Protein AF-0000000076143721 (afdb_homodimer)

Organism: NCBI:txid2745518

Foldseek 3Di:
DWEKEWDFFPCQVPVDPFAFPFHKDQQAWWFFKDQFAQDPLGARTIAREPPWGTFGIIMTTGPDDDPVVNQVSVCVSVVPDPPDPQFKDKDQADDDCDDGRNVGVVVVPHGMYMYTRFYGDDPNDGNDGDDLVVSLVSLVPDDDPSNVVNLVRLVPGDVRPPIPSSVSNCVVVVSD/DWEKEWDFFPCQVPVDPFAFPFHKDQQAWWFFKDQFAQDPLGARTIAREPPWGTFGIIMTTGPDDDPVVNQVSVCVSVVPDPPDDQFKDKDQADDDCDDGRNVGVVVVPHGMYMYTRFYGDDPNDGNDGDDLVVVLVSLVPDDDPSNVVNLVRLVPGDVRPPIPSSVSNCVVVVSD

Structure (mmCIF, N/CA/C/O backbone):
data_AF-0000000076143721-model_v1
#
loop_
_entity.id
_entity.type
_entity.pdbx_description
1 polymer 'Uncharacterized protein'
#
loop_
_atom_site.group_PDB
_atom_site.id
_atom_site.type_symbol
_atom_site.label_atom_id
_atom_site.label_alt_id
_atom_site.label_comp_id
_atom_site.label_asym_id
_atom_site.label_entity_id
_atom_site.label_seq_id
_atom_site.pdbx_PDB_ins_code
_atom_site.Cartn_x
_atom_site.Cartn_y
_atom_site.Cartn_z
_atom_site.occupancy
_atom_site.B_iso_or_equiv
_atom_site.auth_seq_id
_atom_site.auth_comp_id
_atom_site.auth_asym_id
_atom_site.auth_atom_id
_atom_site.pdbx_PDB_model_num
ATOM 1 N N . MET A 1 1 ? 21.875 14.883 -0.008 1 96 1 MET A N 1
ATOM 2 C CA . MET A 1 1 ? 20.969 13.984 0.701 1 96 1 MET A CA 1
ATOM 3 C C . MET A 1 1 ? 21.438 12.539 0.604 1 96 1 MET A C 1
ATOM 5 O O . MET A 1 1 ? 22 12.133 -0.415 1 96 1 MET A O 1
ATOM 9 N N . VAL A 1 2 ? 21.375 11.852 1.681 1 98.75 2 VAL A N 1
ATOM 10 C CA . VAL A 1 2 ? 21.562 10.406 1.645 1 98.75 2 VAL A CA 1
ATOM 11 C C . VAL A 1 2 ? 20.219 9.719 1.379 1 98.75 2 VAL A C 1
ATOM 13 O O . VAL A 1 2 ? 19.312 9.781 2.211 1 98.75 2 VAL A O 1
ATOM 16 N N . ILE A 1 3 ? 20.125 9.094 0.208 1 98.88 3 ILE A N 1
ATOM 17 C CA . ILE A 1 3 ? 18.875 8.508 -0.23 1 98.88 3 ILE A CA 1
ATOM 18 C C . ILE A 1 3 ? 19 6.988 -0.278 1 98.88 3 ILE A C 1
ATOM 20 O O . ILE A 1 3 ? 19.922 6.453 -0.895 1 98.88 3 ILE A O 1
ATOM 24 N N . ALA A 1 4 ? 18.078 6.328 0.389 1 98.94 4 ALA A N 1
ATOM 25 C CA . ALA A 1 4 ? 18.016 4.871 0.328 1 98.94 4 ALA A CA 1
ATOM 26 C C . ALA A 1 4 ? 16.953 4.406 -0.665 1 98.94 4 ALA A C 1
ATOM 28 O O . ALA A 1 4 ? 15.906 5.043 -0.805 1 98.94 4 ALA A O 1
ATOM 29 N N . CYS A 1 5 ? 17.25 3.34 -1.323 1 98.94 5 CYS A N 1
ATOM 30 C CA . CYS A 1 5 ? 16.281 2.613 -2.143 1 98.94 5 CYS A CA 1
ATOM 31 C C . CYS A 1 5 ? 15.93 1.271 -1.512 1 98.94 5 CYS A C 1
ATOM 33 O O . CYS A 1 5 ? 16.828 0.501 -1.146 1 98.94 5 CYS A O 1
ATOM 35 N N . LEU A 1 6 ? 14.656 1.047 -1.37 1 98.94 6 LEU A N 1
ATOM 36 C CA . LEU A 1 6 ? 14.195 -0.251 -0.884 1 98.94 6 LEU A CA 1
ATOM 37 C C . 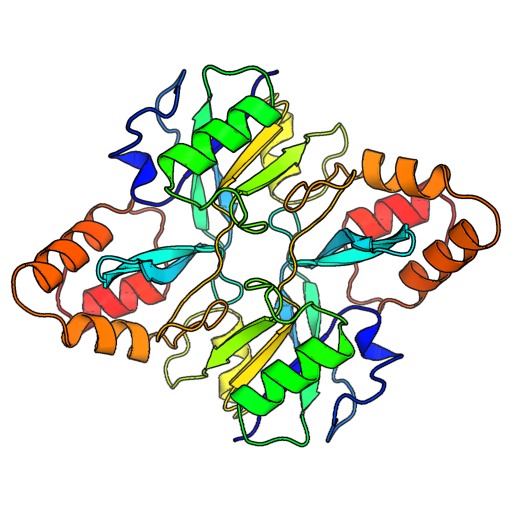LEU A 1 6 ? 14 -1.226 -2.041 1 98.94 6 LEU A C 1
ATOM 39 O O . LEU A 1 6 ? 13.594 -0.827 -3.133 1 98.94 6 LEU A O 1
ATOM 43 N N . GLY A 1 7 ? 14.258 -2.514 -1.799 1 98.75 7 GLY A N 1
ATOM 44 C CA . GLY A 1 7 ? 14.086 -3.564 -2.791 1 98.75 7 GLY A CA 1
ATOM 45 C C . GLY A 1 7 ? 13.672 -4.895 -2.188 1 98.75 7 GLY A C 1
ATOM 46 O O . GLY A 1 7 ? 14 -5.188 -1.036 1 98.75 7 GLY A O 1
ATOM 47 N N . TRP A 1 8 ? 13.031 -5.719 -3.014 1 98.56 8 TRP A N 1
ATOM 48 C CA . TRP A 1 8 ? 12.555 -7.02 -2.545 1 98.56 8 TRP A CA 1
ATOM 49 C C . TRP A 1 8 ? 12.43 -8 -3.705 1 98.56 8 TRP A C 1
ATOM 51 O O . TRP A 1 8 ? 12.008 -9.148 -3.514 1 98.56 8 TRP A O 1
ATOM 61 N N . GLY A 1 9 ? 12.68 -7.637 -4.859 1 97.75 9 GLY A N 1
ATOM 62 C CA . GLY A 1 9 ? 12.57 -8.469 -6.043 1 97.75 9 GLY A CA 1
ATOM 63 C C . GLY A 1 9 ? 13.773 -8.375 -6.961 1 97.75 9 GLY A C 1
ATOM 64 O O . GLY A 1 9 ? 14.914 -8.398 -6.5 1 97.75 9 GLY A O 1
ATOM 65 N N . SER A 1 10 ? 13.5 -8.273 -8.297 1 97.31 10 SER A N 1
ATOM 66 C CA . SER A 1 10 ? 14.555 -8.359 -9.297 1 97.31 10 SER A CA 1
ATOM 67 C C . SER A 1 10 ? 15.555 -7.219 -9.148 1 97.31 10 SER A C 1
ATOM 69 O O . SER A 1 10 ? 16.719 -7.355 -9.516 1 97.31 10 SER A O 1
ATOM 71 N N . LEU A 1 11 ? 15.094 -6.188 -8.609 1 97.62 11 LEU A N 1
ATOM 72 C CA . LEU A 1 11 ? 15.969 -5.043 -8.383 1 97.62 11 LEU A CA 1
ATOM 73 C C . LEU A 1 11 ? 17.234 -5.465 -7.637 1 97.62 11 LEU A C 1
ATOM 75 O O . LEU A 1 11 ? 18.281 -4.859 -7.805 1 97.62 11 LEU A O 1
ATOM 79 N N . ILE A 1 12 ? 17.172 -6.449 -6.859 1 98.38 12 ILE A N 1
ATOM 80 C CA . ILE A 1 12 ? 18.25 -6.887 -5.969 1 98.38 12 ILE A CA 1
ATOM 81 C C . ILE A 1 12 ? 19.359 -7.543 -6.789 1 98.38 12 ILE A C 1
ATOM 83 O O . ILE A 1 12 ? 20.547 -7.305 -6.539 1 98.38 12 ILE A O 1
ATOM 87 N N . TRP A 1 13 ? 19.047 -8.352 -7.797 1 98.19 13 TRP A N 1
ATOM 88 C CA . TRP A 1 13 ? 20.094 -9.055 -8.523 1 98.19 13 TRP A CA 1
ATOM 89 C C . TRP A 1 13 ? 20.234 -8.5 -9.938 1 98.19 13 TRP A C 1
ATOM 91 O O . TRP A 1 13 ? 21.172 -8.867 -10.656 1 98.19 13 TRP A O 1
ATOM 101 N N . LYS A 1 14 ? 19.312 -7.66 -10.32 1 97.56 14 LYS A N 1
ATOM 102 C CA . LYS A 1 14 ? 19.391 -6.969 -11.609 1 97.56 14 LYS A CA 1
ATOM 103 C C . LYS A 1 14 ? 19.125 -5.477 -11.445 1 97.56 14 LYS A C 1
ATOM 105 O O . LYS A 1 14 ? 18.141 -4.953 -11.969 1 97.56 14 LYS A O 1
ATOM 110 N N . PRO A 1 15 ? 19.984 -4.75 -10.789 1 97.5 15 PRO A N 1
ATOM 111 C CA . PRO A 1 15 ? 19.781 -3.312 -10.609 1 97.5 15 PRO A CA 1
ATOM 112 C C . PRO A 1 15 ? 19.906 -2.525 -11.906 1 97.5 15 PRO A C 1
ATOM 114 O O . PRO A 1 15 ? 19.406 -1.398 -12.008 1 97.5 15 PRO A O 1
ATOM 117 N N . ASP A 1 16 ? 20.594 -3.076 -12.883 1 96.62 16 ASP A N 1
ATOM 118 C CA . ASP A 1 16 ? 20.797 -2.439 -14.172 1 96.62 16 ASP A CA 1
ATOM 119 C C . ASP A 1 16 ? 21.375 -1.033 -14.008 1 96.62 16 ASP A C 1
ATOM 121 O O . ASP A 1 16 ? 22.391 -0.847 -13.328 1 96.62 16 ASP A O 1
ATOM 125 N N . ALA A 1 17 ? 20.719 0.076 -14.562 1 95.19 17 ALA A N 1
ATOM 126 C CA . ALA A 1 17 ? 21.297 1.416 -14.609 1 95.19 17 ALA A CA 1
ATOM 127 C C . ALA A 1 17 ? 21.016 2.186 -13.328 1 95.19 17 ALA A C 1
ATOM 129 O O . ALA A 1 17 ? 21.359 3.365 -13.211 1 95.19 17 ALA A O 1
ATOM 130 N N . LEU A 1 18 ? 20.344 1.569 -12.32 1 98.25 18 LEU A N 1
ATOM 131 C CA . LEU A 1 18 ? 20.125 2.26 -11.055 1 98.25 18 LEU A CA 1
ATOM 132 C C . LEU A 1 18 ? 21.469 2.576 -10.375 1 98.25 18 LEU A C 1
ATOM 134 O O . LEU A 1 18 ? 22.281 1.684 -10.164 1 98.25 18 LEU A O 1
ATOM 138 N N . PRO A 1 19 ? 21.719 3.859 -10.055 1 98.44 19 PRO A N 1
ATOM 139 C CA . PRO A 1 19 ? 23.016 4.234 -9.508 1 98.44 19 PRO A CA 1
ATOM 140 C C . PRO A 1 19 ? 23.172 3.885 -8.031 1 98.44 19 PRO A C 1
ATOM 142 O O . PRO A 1 19 ? 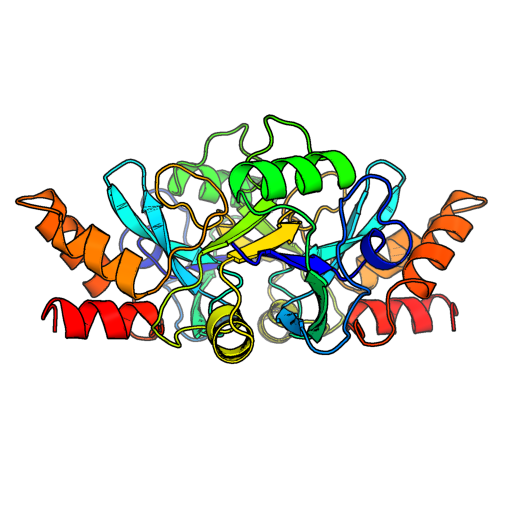22.938 4.738 -7.164 1 98.44 19 PRO A O 1
ATOM 145 N N . LEU A 1 20 ? 23.75 2.779 -7.734 1 98.56 20 LEU A N 1
ATOM 146 C CA . LEU A 1 20 ? 23.969 2.328 -6.359 1 98.56 20 LEU A CA 1
ATOM 147 C C . LEU A 1 20 ? 25.328 2.768 -5.848 1 98.56 20 LEU A C 1
ATOM 149 O O . LEU A 1 20 ? 26.328 2.705 -6.574 1 98.56 20 LEU A O 1
ATOM 153 N N . ALA A 1 21 ? 25.281 3.211 -4.637 1 98.62 21 ALA A N 1
ATOM 154 C CA . ALA A 1 21 ? 26.516 3.582 -3.963 1 98.62 21 ALA A CA 1
ATOM 155 C C . ALA A 1 21 ? 26.938 2.51 -2.961 1 98.62 21 ALA A C 1
ATOM 157 O O . ALA A 1 21 ? 28.047 2.572 -2.4 1 98.62 21 ALA A O 1
ATOM 158 N N . SER A 1 22 ? 26.094 1.589 -2.727 1 98.44 22 SER A N 1
ATOM 159 C CA . SER A 1 22 ? 26.375 0.508 -1.786 1 98.44 22 SER A CA 1
ATOM 160 C C . SER A 1 22 ? 25.828 -0.823 -2.297 1 98.44 22 SER A C 1
ATOM 162 O O . SER A 1 22 ? 25.109 -0.863 -3.291 1 98.44 22 SER A O 1
ATOM 164 N N . GLU A 1 23 ? 26.281 -1.936 -1.583 1 98.12 23 GLU A N 1
ATOM 165 C CA . GLU A 1 23 ? 25.578 -3.207 -1.734 1 98.12 23 GLU A CA 1
ATOM 166 C C . GLU A 1 23 ? 24.188 -3.15 -1.104 1 98.12 23 GLU A C 1
ATOM 168 O O . GLU A 1 23 ? 23.812 -2.139 -0.504 1 98.12 23 GLU A O 1
ATOM 173 N N . TRP A 1 24 ? 23.5 -4.246 -1.309 1 98.69 24 TRP A N 1
ATOM 174 C CA . TRP A 1 24 ? 22.203 -4.383 -0.647 1 98.69 24 TRP A CA 1
ATOM 175 C C . TRP A 1 24 ? 22.375 -4.883 0.783 1 98.69 24 TRP A C 1
ATOM 177 O O . TRP A 1 24 ? 23.094 -5.855 1.026 1 98.69 24 TRP A O 1
ATOM 187 N N . PHE A 1 25 ? 21.734 -4.164 1.681 1 98.81 25 PHE A N 1
ATOM 188 C CA . PHE A 1 25 ? 21.688 -4.582 3.078 1 98.81 25 PHE A CA 1
ATOM 189 C C . PHE A 1 25 ? 20.391 -5.328 3.377 1 98.81 25 PHE A C 1
ATOM 191 O O . PHE A 1 25 ? 19.344 -5.023 2.807 1 98.81 25 PHE A O 1
ATOM 198 N N . MET A 1 26 ? 20.438 -6.207 4.363 1 98.25 26 MET A N 1
ATOM 199 C CA . MET A 1 26 ? 19.328 -7.141 4.578 1 98.25 26 MET A CA 1
ATOM 200 C C . MET A 1 26 ? 18.453 -6.68 5.73 1 98.25 26 MET A C 1
ATOM 202 O O . MET A 1 26 ? 17.453 -7.332 6.055 1 98.25 26 MET A O 1
ATOM 206 N N . ASP A 1 27 ? 18.766 -5.609 6.332 1 98.62 27 ASP A N 1
ATOM 207 C CA . ASP A 1 27 ? 18.078 -5.176 7.539 1 98.62 27 ASP A CA 1
ATOM 208 C C . ASP A 1 27 ? 17.219 -3.938 7.27 1 98.62 27 ASP A C 1
ATOM 210 O O . ASP A 1 27 ? 17.266 -2.971 8.031 1 98.62 27 ASP A O 1
ATOM 214 N N . GLY A 1 28 ? 16.438 -3.934 6.148 1 98.88 28 GLY A N 1
ATOM 215 C CA . GLY A 1 28 ? 15.508 -2.855 5.84 1 98.88 28 GLY A CA 1
ATOM 216 C C . GLY A 1 28 ? 14.266 -2.869 6.707 1 98.88 28 GLY A C 1
ATOM 217 O O . GLY A 1 28 ? 14.164 -3.66 7.648 1 98.88 28 GLY A O 1
ATOM 218 N N . PRO A 1 29 ? 13.352 -1.911 6.469 1 98.88 29 PRO A N 1
ATOM 219 C CA . PRO A 1 29 ? 12.102 -1.873 7.23 1 98.88 29 PRO A CA 1
ATOM 220 C C . PRO A 1 29 ? 11.164 -3.023 6.875 1 98.88 29 PRO A C 1
ATOM 222 O O . PRO A 1 29 ? 11.367 -3.705 5.867 1 98.88 29 PRO A O 1
ATOM 225 N N . VAL A 1 30 ? 10.18 -3.244 7.715 1 98.5 30 VAL A N 1
ATOM 226 C CA . VAL A 1 30 ? 9.164 -4.27 7.504 1 98.5 30 VAL A CA 1
ATOM 227 C C . VAL A 1 30 ? 8.023 -3.705 6.652 1 98.5 30 VAL A C 1
ATOM 229 O O . VAL A 1 30 ? 7.395 -2.713 7.027 1 98.5 30 VAL A O 1
ATOM 232 N N . LEU A 1 31 ? 7.812 -4.277 5.457 1 98.5 31 LEU A N 1
ATOM 233 C CA . LEU A 1 31 ? 6.77 -3.824 4.539 1 98.5 31 LEU A CA 1
ATOM 234 C C . LEU A 1 31 ? 5.922 -4.996 4.059 1 98.5 31 LEU A C 1
ATOM 236 O O . LEU A 1 31 ? 6.395 -6.137 4.023 1 98.5 31 LEU A O 1
ATOM 240 N N . PRO A 1 32 ? 4.711 -4.746 3.699 1 98.5 32 PRO A N 1
ATOM 241 C CA . PRO A 1 32 ? 3.834 -5.82 3.221 1 98.5 32 PRO A CA 1
ATOM 242 C C . PRO A 1 32 ? 4.066 -6.156 1.749 1 98.5 32 PRO A C 1
ATOM 244 O O . PRO A 1 32 ? 3.465 -5.535 0.868 1 98.5 32 PRO A O 1
ATOM 247 N N . ILE A 1 33 ? 4.887 -7.164 1.507 1 98.69 33 ILE A N 1
ATOM 248 C CA . ILE A 1 33 ? 5.242 -7.594 0.159 1 98.69 33 ILE A CA 1
ATOM 249 C C . ILE A 1 33 ? 4.645 -8.969 -0.122 1 98.69 33 ILE A C 1
ATOM 251 O O . ILE A 1 33 ? 4.656 -9.852 0.744 1 98.69 33 ILE A O 1
ATOM 255 N N . GLU A 1 34 ? 4.129 -9.156 -1.274 1 98.81 34 GLU A N 1
ATOM 256 C CA . GLU A 1 34 ? 3.605 -10.469 -1.662 1 98.81 34 GLU A CA 1
ATOM 257 C C . GLU A 1 34 ? 3.812 -10.727 -3.152 1 98.81 34 GLU A C 1
ATOM 259 O O . GLU A 1 34 ? 3.943 -9.781 -3.938 1 98.81 34 GLU A O 1
ATOM 264 N N . PHE A 1 35 ? 3.881 -11.977 -3.545 1 98.75 35 PHE A N 1
ATOM 265 C CA . PHE A 1 35 ? 3.822 -12.383 -4.945 1 98.75 35 PHE A CA 1
ATOM 266 C C . PHE A 1 35 ? 2.414 -12.211 -5.5 1 98.75 35 PHE A C 1
ATOM 268 O O . PHE A 1 35 ? 1.613 -13.148 -5.48 1 98.75 35 PHE A O 1
ATOM 275 N N . ALA A 1 36 ? 2.139 -10.93 -6.043 1 98.56 36 ALA A N 1
ATOM 276 C CA . ALA A 1 36 ? 0.739 -10.641 -6.344 1 98.56 36 ALA A CA 1
ATOM 277 C C . ALA A 1 36 ? 0.614 -9.781 -7.598 1 98.56 36 ALA A C 1
ATOM 279 O O . ALA A 1 36 ? -0.452 -9.227 -7.875 1 98.56 36 ALA A O 1
ATOM 280 N N . ARG A 1 37 ? 1.67 -9.625 -8.359 1 98.19 37 ARG A N 1
ATOM 281 C CA . ARG A 1 37 ? 1.601 -8.789 -9.555 1 98.19 37 ARG A CA 1
ATOM 282 C C . ARG A 1 37 ? 2.094 -9.539 -10.781 1 98.19 37 ARG A C 1
ATOM 284 O O . ARG A 1 37 ? 3.266 -9.922 -10.859 1 98.19 37 ARG A O 1
ATOM 291 N N . ILE A 1 38 ? 1.226 -9.742 -11.742 1 98 38 ILE A N 1
ATOM 292 C CA . ILE A 1 38 ? 1.635 -10.328 -13.016 1 98 38 ILE A CA 1
ATOM 293 C C . ILE A 1 38 ? 2.236 -9.242 -13.906 1 98 38 ILE A C 1
ATOM 295 O O . ILE A 1 38 ? 1.574 -8.258 -14.234 1 98 38 ILE A O 1
ATOM 299 N N . SER A 1 39 ? 3.479 -9.43 -14.188 1 94.31 39 SER A N 1
ATOM 300 C CA . SER A 1 39 ? 4.203 -8.484 -15.023 1 94.31 39 SER A CA 1
ATOM 301 C C . SER A 1 39 ? 3.748 -8.57 -16.484 1 94.31 39 SER A C 1
ATOM 303 O O . SER A 1 39 ? 2.969 -9.453 -16.844 1 94.31 39 SER A O 1
ATOM 305 N N . ASP A 1 40 ? 4.273 -7.684 -17.328 1 89.12 40 ASP A N 1
ATOM 306 C CA . ASP A 1 40 ? 3.939 -7.672 -18.75 1 89.12 40 ASP A CA 1
ATOM 307 C C . ASP A 1 40 ? 4.453 -8.938 -19.438 1 89.12 40 ASP A C 1
ATOM 309 O O . ASP A 1 40 ? 3.879 -9.375 -20.438 1 89.12 40 ASP A O 1
ATOM 313 N N . ASN A 1 41 ? 5.469 -9.562 -18.875 1 88.56 41 ASN A N 1
ATOM 314 C CA . ASN A 1 41 ? 6.043 -10.766 -19.469 1 88.56 41 ASN A CA 1
ATOM 315 C C . ASN A 1 41 ? 5.41 -12.031 -18.906 1 88.56 41 ASN A C 1
ATOM 317 O O . ASN A 1 41 ? 5.844 -13.141 -19.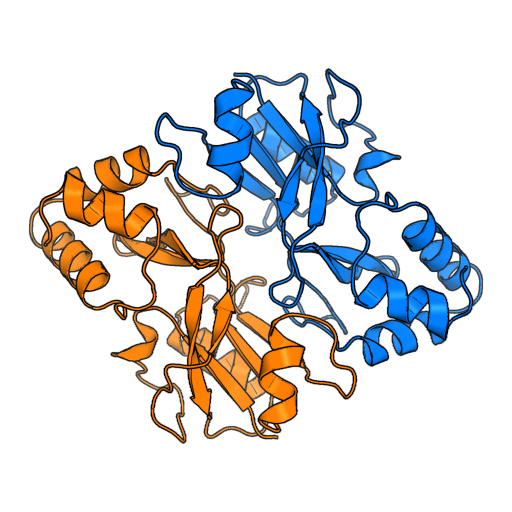219 1 88.56 41 ASN A O 1
ATOM 321 N N . GLY A 1 42 ? 4.535 -11.852 -18.016 1 92.19 42 GLY A N 1
ATOM 322 C CA . GLY A 1 42 ? 3.781 -13 -17.531 1 92.19 42 GLY A CA 1
ATOM 323 C C . GLY A 1 42 ? 4.285 -13.531 -16.203 1 92.19 42 GLY A C 1
ATOM 324 O O . GLY A 1 42 ? 3.67 -14.422 -15.617 1 92.19 42 GLY A O 1
ATOM 325 N N . ASP A 1 43 ? 5.379 -12.977 -15.672 1 95.56 43 ASP A N 1
ATOM 326 C CA . ASP A 1 43 ? 5.887 -13.43 -14.383 1 95.56 43 ASP A CA 1
ATOM 327 C C . ASP A 1 43 ? 4.98 -12.961 -13.242 1 95.56 43 ASP A C 1
ATOM 329 O O . ASP A 1 43 ? 4.438 -11.859 -13.289 1 95.56 43 ASP A O 1
ATOM 333 N N . LEU A 1 44 ? 4.793 -13.844 -12.289 1 98.25 44 LEU A N 1
ATOM 334 C CA . LEU A 1 44 ? 4.219 -13.398 -11.023 1 98.25 44 LEU A CA 1
ATOM 335 C C . LEU A 1 44 ? 5.293 -12.789 -10.125 1 98.25 44 LEU A C 1
ATOM 337 O O . LEU A 1 44 ? 6.105 -13.516 -9.547 1 98.25 44 LEU A O 1
ATOM 341 N N . THR A 1 45 ? 5.262 -11.461 -10.016 1 98.31 45 THR A N 1
ATOM 342 C CA . THR A 1 45 ? 6.305 -10.742 -9.289 1 98.31 45 THR A CA 1
ATOM 343 C C . THR A 1 45 ? 5.777 -10.227 -7.957 1 98.31 45 THR A C 1
ATOM 345 O O . THR A 1 45 ? 4.598 -10.398 -7.637 1 98.31 45 THR A O 1
ATOM 348 N N . THR A 1 46 ? 6.668 -9.648 -7.215 1 98.44 46 THR A N 1
ATOM 349 C CA . THR A 1 46 ? 6.348 -9.094 -5.902 1 98.44 46 THR A CA 1
ATOM 350 C C . THR A 1 46 ? 5.816 -7.672 -6.027 1 98.44 46 THR A C 1
ATOM 352 O O . THR A 1 46 ? 6.156 -6.957 -6.973 1 98.44 46 THR A O 1
ATOM 355 N N . ALA A 1 47 ? 4.965 -7.281 -5.113 1 97.94 47 ALA A N 1
ATOM 356 C CA . ALA A 1 47 ? 4.434 -5.93 -4.98 1 97.94 47 ALA A CA 1
ATOM 357 C C . ALA A 1 47 ? 4.039 -5.633 -3.535 1 97.94 47 ALA A C 1
ATOM 359 O O . ALA A 1 47 ? 3.809 -6.555 -2.748 1 97.94 47 ALA A O 1
ATOM 360 N N . ILE A 1 48 ? 4.008 -4.391 -3.156 1 97.56 48 ILE A N 1
ATOM 361 C CA . ILE A 1 48 ? 3.338 -3.998 -1.922 1 97.56 48 ILE A CA 1
ATOM 362 C C . ILE A 1 48 ? 1.87 -4.418 -1.975 1 97.56 48 ILE A C 1
ATOM 364 O O . ILE A 1 48 ? 1.2 -4.23 -2.992 1 97.56 48 ILE A O 1
ATOM 368 N N . CYS A 1 49 ? 1.386 -5.047 -1 1 98.06 49 CYS A N 1
ATOM 369 C CA . CYS A 1 49 ? 0.09 -5.715 -1.044 1 98.06 49 CYS A CA 1
ATOM 370 C C . CYS A 1 49 ? -0.619 -5.617 0.302 1 98.06 49 CYS A C 1
ATOM 372 O O . CYS A 1 49 ? -0.101 -6.09 1.315 1 98.06 49 CYS A O 1
ATOM 374 N N . ALA A 1 50 ? -1.83 -5.109 0.255 1 97.5 50 ALA A N 1
ATOM 375 C CA . ALA A 1 50 ? -2.596 -4.91 1.483 1 97.5 50 ALA A CA 1
ATOM 376 C C . ALA A 1 50 ? -2.879 -6.242 2.172 1 97.5 50 ALA A C 1
ATOM 378 O O . ALA A 1 50 ? -3.018 -6.301 3.396 1 97.5 50 ALA A O 1
ATOM 379 N N . ASN A 1 51 ? -2.895 -7.324 1.457 1 98.62 51 ASN A N 1
ATOM 380 C CA . ASN A 1 51 ? -3.203 -8.641 2.01 1 98.62 51 ASN A CA 1
ATOM 381 C C . ASN A 1 51 ? -1.96 -9.312 2.59 1 98.62 51 ASN A C 1
ATOM 383 O O . ASN A 1 51 ? -2.035 -10.43 3.102 1 98.62 51 ASN A O 1
ATOM 387 N N . ALA A 1 52 ? -0.844 -8.672 2.49 1 98.44 52 ALA A N 1
ATOM 388 C CA . ALA A 1 52 ? 0.402 -9.32 2.893 1 98.44 52 ALA A CA 1
ATOM 389 C C . ALA A 1 52 ? 0.787 -8.938 4.316 1 98.44 52 ALA A C 1
ATOM 391 O O . ALA A 1 52 ? 0.649 -7.777 4.711 1 98.44 52 ALA A O 1
ATOM 392 N N . PRO A 1 53 ? 1.261 -9.961 5.094 1 96.81 53 PRO A N 1
ATOM 393 C CA . PRO A 1 53 ? 1.949 -9.578 6.328 1 96.81 53 PRO A CA 1
ATOM 394 C C . PRO A 1 53 ? 3.275 -8.867 6.07 1 96.81 53 PRO A C 1
ATOM 396 O O . PRO A 1 53 ? 3.752 -8.836 4.934 1 96.81 53 PRO A O 1
ATOM 399 N N . GLY A 1 54 ? 3.836 -8.328 7.137 1 96.81 54 GLY A N 1
ATOM 400 C CA . GLY A 1 54 ? 5.109 -7.633 7.012 1 96.81 54 GLY A CA 1
ATOM 401 C C . GLY A 1 54 ? 6.285 -8.57 6.836 1 96.81 54 GLY A C 1
ATOM 402 O O . GLY A 1 54 ? 6.32 -9.648 7.43 1 96.81 54 GLY A O 1
ATOM 403 N N . CYS A 1 55 ? 7.258 -8.156 6.047 1 97.44 55 CYS A N 1
ATOM 404 C CA . CYS A 1 55 ? 8.555 -8.812 5.965 1 97.44 55 CYS A CA 1
ATOM 405 C C . CYS A 1 55 ? 9.68 -7.789 5.844 1 97.44 55 CYS A C 1
ATOM 407 O O . CYS A 1 55 ? 9.461 -6.68 5.348 1 97.44 55 CYS A O 1
ATOM 409 N N . THR A 1 56 ? 10.836 -8.18 6.277 1 98.62 56 THR A N 1
ATOM 410 C CA . THR A 1 56 ? 11.984 -7.289 6.199 1 98.62 56 THR A CA 1
ATOM 411 C C . THR A 1 56 ? 12.5 -7.199 4.766 1 98.62 56 THR A C 1
ATOM 413 O O . THR A 1 56 ? 12.844 -8.219 4.16 1 98.62 56 THR A O 1
ATOM 416 N N . VAL A 1 57 ? 12.547 -5.965 4.242 1 98.88 57 VAL A N 1
ATOM 417 C CA . VAL A 1 57 ? 13 -5.801 2.865 1 98.88 57 VAL A CA 1
ATOM 418 C C . VAL A 1 57 ? 14.477 -5.402 2.854 1 98.88 57 VAL A C 1
ATOM 420 O O . VAL A 1 57 ? 15.086 -5.242 3.912 1 98.88 57 VAL A O 1
ATOM 423 N N . LEU A 1 58 ? 15.047 -5.363 1.703 1 98.94 58 LEU A N 1
ATOM 424 C CA . LEU A 1 58 ? 16.438 -4.949 1.561 1 98.94 58 LEU A CA 1
ATOM 425 C C . LEU A 1 58 ? 16.531 -3.465 1.22 1 98.94 58 LEU A C 1
ATOM 427 O O . LEU A 1 58 ? 15.516 -2.828 0.92 1 98.94 58 LEU A O 1
ATOM 431 N N . TRP A 1 59 ? 17.766 -2.961 1.364 1 98.94 59 TRP A N 1
ATOM 432 C CA . TRP A 1 59 ? 17.953 -1.557 1.015 1 98.94 59 TRP A CA 1
ATOM 433 C C . TRP A 1 59 ? 19.391 -1.294 0.583 1 98.94 59 TRP A C 1
ATOM 435 O O . TRP A 1 59 ? 20.297 -2.092 0.869 1 98.94 59 TRP A O 1
ATOM 445 N N . ALA A 1 60 ? 19.547 -0.261 -0.166 1 98.88 60 ALA A N 1
ATOM 446 C CA . ALA A 1 60 ? 20.844 0.214 -0.613 1 98.88 60 ALA A CA 1
ATOM 447 C C . ALA A 1 60 ? 20.891 1.738 -0.664 1 98.88 60 ALA A C 1
ATOM 449 O O . ALA A 1 60 ? 19.844 2.393 -0.734 1 98.88 60 ALA A O 1
ATOM 450 N N . ILE A 1 61 ? 22.078 2.287 -0.613 1 98.94 61 ILE A N 1
ATOM 451 C CA . ILE A 1 61 ? 22.281 3.725 -0.766 1 98.94 61 ILE A CA 1
ATOM 452 C C . ILE A 1 61 ? 22.438 4.066 -2.244 1 98.94 61 ILE A C 1
ATOM 454 O O . ILE A 1 61 ? 23.141 3.363 -2.977 1 98.94 61 ILE A O 1
ATOM 458 N N . LEU A 1 62 ? 21.781 5.117 -2.656 1 98.88 62 LEU A N 1
ATOM 459 C CA . LEU A 1 62 ? 21.906 5.57 -4.035 1 98.88 62 LEU A CA 1
ATOM 460 C C . LEU A 1 62 ? 23.062 6.559 -4.176 1 98.88 62 LEU A C 1
ATOM 462 O O . LEU A 1 62 ? 23.344 7.324 -3.25 1 98.88 62 LEU A O 1
ATOM 466 N N . ASP A 1 63 ? 23.641 6.543 -5.363 1 98.69 63 ASP A N 1
ATOM 467 C CA . ASP A 1 63 ? 24.641 7.551 -5.711 1 98.69 63 ASP A CA 1
ATOM 468 C C . ASP A 1 63 ? 23.984 8.781 -6.324 1 98.69 63 ASP A C 1
ATOM 470 O O . ASP A 1 63 ? 24.344 9.219 -7.418 1 98.69 63 ASP A O 1
ATOM 474 N N . LEU A 1 64 ? 22.938 9.234 -5.789 1 98.44 64 LEU A N 1
ATOM 475 C CA . LEU A 1 64 ? 22.172 10.445 -6.09 1 98.44 64 LEU A CA 1
ATOM 476 C C . LEU A 1 64 ? 21.844 11.203 -4.812 1 98.44 64 LEU A C 1
ATOM 478 O O . LEU A 1 64 ? 21.594 10.602 -3.771 1 98.44 64 LEU A O 1
ATOM 482 N N . ASP A 1 65 ? 21.828 12.5 -4.945 1 98 65 ASP A N 1
ATOM 483 C CA . ASP A 1 65 ? 21.531 13.273 -3.742 1 98 65 ASP A CA 1
ATOM 484 C C . ASP A 1 65 ? 20.312 14.172 -3.951 1 98 65 ASP A C 1
ATOM 486 O O . ASP A 1 65 ? 20.078 15.086 -3.158 1 98 65 ASP A O 1
ATOM 490 N N . ASN A 1 66 ? 19.625 13.953 -5.039 1 98.31 66 ASN A N 1
ATOM 491 C CA . ASN A 1 66 ? 18.391 14.648 -5.371 1 98.31 66 ASN A CA 1
ATOM 492 C C . ASN A 1 66 ? 17.203 13.688 -5.457 1 98.31 66 ASN A C 1
ATOM 494 O O . ASN A 1 66 ? 17.219 12.734 -6.234 1 98.31 66 ASN A O 1
ATOM 498 N N . LEU A 1 67 ? 16.172 13.977 -4.695 1 97.94 67 LEU A N 1
ATOM 499 C CA . LEU A 1 67 ? 15.047 13.047 -4.562 1 97.94 67 LEU A CA 1
ATOM 500 C C . LEU A 1 67 ? 14.344 12.852 -5.898 1 97.94 67 LEU A C 1
ATOM 502 O O . LEU A 1 67 ? 14.016 11.719 -6.27 1 97.94 67 LEU A O 1
ATOM 506 N N . ASP A 1 68 ? 14.133 13.938 -6.602 1 97.31 68 ASP A N 1
ATOM 507 C CA . ASP A 1 68 ? 13.445 13.836 -7.887 1 97.31 68 ASP A CA 1
ATOM 508 C C . ASP A 1 68 ? 14.234 12.969 -8.867 1 97.31 68 ASP A C 1
ATOM 510 O O . ASP A 1 68 ? 13.656 12.164 -9.594 1 97.31 68 ASP A O 1
ATOM 514 N N . GLU A 1 69 ? 15.5 13.172 -8.852 1 98.25 69 GLU A N 1
ATOM 515 C CA . GLU A 1 69 ? 16.375 12.367 -9.711 1 98.25 69 GLU A CA 1
ATOM 516 C C . GLU A 1 69 ? 16.359 10.898 -9.289 1 98.25 69 GLU A C 1
ATOM 518 O O . GLU A 1 69 ? 16.375 10.008 -10.133 1 98.25 69 GLU A O 1
ATOM 523 N N . ALA A 1 70 ? 16.359 10.68 -7.992 1 98.56 70 ALA A N 1
ATOM 524 C CA . ALA A 1 70 ? 16.312 9.32 -7.469 1 98.56 70 ALA A CA 1
ATOM 525 C C . ALA A 1 70 ? 15.031 8.609 -7.875 1 98.56 70 ALA A C 1
ATOM 527 O O . ALA A 1 70 ? 15.062 7.469 -8.344 1 98.56 70 ALA A O 1
ATOM 528 N N . ARG A 1 71 ? 13.914 9.25 -7.727 1 98.25 71 ARG A N 1
ATOM 529 C CA . ARG A 1 71 ? 12.625 8.695 -8.117 1 98.25 71 ARG A CA 1
ATOM 530 C C . ARG A 1 71 ? 12.602 8.367 -9.609 1 98.25 71 ARG A C 1
ATOM 532 O O . ARG A 1 71 ? 12.117 7.305 -10.008 1 98.25 71 ARG A O 1
ATOM 539 N N . GLU A 1 72 ? 13.117 9.305 -10.414 1 98 72 GLU A N 1
ATOM 540 C CA . GLU A 1 72 ? 13.156 9.117 -11.859 1 98 72 GLU A CA 1
ATOM 541 C C . GLU A 1 72 ? 14.039 7.934 -12.242 1 98 72 GLU A C 1
ATOM 543 O O . GLU A 1 72 ? 13.695 7.145 -13.125 1 98 72 GLU A O 1
ATOM 548 N N . ALA A 1 73 ? 15.156 7.824 -11.586 1 98.5 73 ALA A N 1
ATOM 549 C CA . ALA A 1 73 ? 16.062 6.711 -11.852 1 98.5 73 ALA A CA 1
ATOM 550 C C . ALA A 1 73 ? 15.391 5.371 -11.562 1 98.5 73 ALA A C 1
ATOM 552 O O . ALA A 1 73 ? 15.5 4.43 -12.352 1 98.5 73 ALA A O 1
ATOM 553 N N . LEU A 1 74 ? 14.695 5.309 -10.461 1 98.62 74 LEU A N 1
ATOM 554 C CA . LEU A 1 74 ? 14 4.078 -10.117 1 98.62 74 LEU A CA 1
ATOM 555 C C . LEU A 1 74 ? 12.859 3.807 -11.094 1 98.62 74 LEU A C 1
ATOM 557 O O . LEU A 1 74 ? 12.641 2.662 -11.5 1 98.62 74 LEU A O 1
ATOM 561 N N . ARG A 1 75 ? 12.125 4.828 -11.469 1 98.06 75 ARG A N 1
ATOM 562 C CA . ARG A 1 75 ? 11.039 4.68 -12.438 1 98.06 75 ARG A CA 1
ATOM 563 C C . ARG A 1 75 ? 11.547 4.043 -13.727 1 98.06 75 ARG A C 1
ATOM 565 O O . ARG A 1 75 ? 10.922 3.117 -14.25 1 98.06 75 ARG A O 1
ATOM 572 N N . ILE A 1 76 ? 12.656 4.562 -14.211 1 97.69 76 ILE A N 1
ATOM 573 C CA . ILE A 1 76 ? 13.25 4.086 -15.461 1 97.69 76 ILE A CA 1
ATOM 574 C C . ILE A 1 76 ? 13.672 2.627 -15.297 1 97.69 76 ILE A C 1
ATOM 576 O O . ILE A 1 76 ? 13.352 1.782 -16.141 1 97.69 76 ILE A O 1
ATOM 580 N N . ARG A 1 77 ? 14.367 2.301 -14.242 1 97.94 77 ARG A N 1
ATOM 581 C CA . ARG A 1 77 ? 14.844 0.945 -13.992 1 97.94 77 ARG A CA 1
ATOM 582 C C . ARG A 1 77 ? 13.688 -0.046 -13.938 1 97.94 77 ARG A C 1
ATOM 584 O O . ARG A 1 77 ? 13.82 -1.189 -14.375 1 97.94 77 ARG A O 1
ATOM 591 N N . GLU A 1 78 ? 12.586 0.389 -13.234 1 96.75 78 GLU A N 1
ATOM 592 C CA . GLU A 1 78 ? 11.461 -0.514 -13.023 1 96.75 78 GLU A CA 1
ATOM 593 C C . GLU A 1 78 ? 10.547 -0.562 -14.242 1 96.75 78 GLU A C 1
ATOM 595 O O . GLU A 1 78 ? 9.586 -1.326 -14.273 1 96.75 78 GLU A O 1
ATOM 600 N N . GLY A 1 79 ? 10.82 0.263 -15.273 1 95.19 79 GLY A N 1
ATOM 601 C CA . GLY A 1 79 ? 10.023 0.276 -16.484 1 95.19 79 GLY A CA 1
ATOM 602 C C . GLY A 1 79 ? 8.625 0.833 -16.281 1 95.19 79 GLY A C 1
ATOM 603 O O . GLY A 1 79 ? 7.676 0.418 -16.953 1 95.19 79 GLY A O 1
ATOM 604 N N . VAL A 1 80 ? 8.461 1.714 -15.305 1 95.5 80 VAL A N 1
ATOM 605 C CA . VAL A 1 80 ? 7.18 2.354 -15.039 1 95.5 80 VAL A CA 1
ATOM 606 C C . VAL A 1 80 ? 6.949 3.484 -16.031 1 95.5 80 VAL A C 1
ATOM 608 O O . VAL A 1 80 ? 7.793 4.375 -16.188 1 95.5 80 VAL A O 1
ATOM 611 N N . PRO A 1 81 ? 5.824 3.488 -16.688 1 94.31 81 PRO A N 1
ATOM 612 C CA . PRO A 1 81 ? 5.539 4.586 -17.625 1 94.31 81 PRO A CA 1
ATOM 613 C C . PRO A 1 81 ? 5.543 5.949 -16.938 1 94.31 81 PRO A C 1
ATOM 615 O O . PRO A 1 81 ? 5.125 6.066 -15.781 1 94.31 81 PRO A O 1
ATOM 618 N N . GLN A 1 82 ? 5.906 6.961 -17.656 1 92.5 82 GLN A N 1
ATOM 619 C CA . GLN A 1 82 ? 6.078 8.305 -17.125 1 92.5 82 GLN A CA 1
ATOM 620 C C . GLN A 1 82 ? 4.758 8.859 -16.594 1 92.5 82 GLN A C 1
ATOM 622 O O . GLN A 1 82 ? 4.742 9.609 -15.617 1 92.5 82 GLN A O 1
ATOM 627 N N . ASP A 1 83 ? 3.676 8.469 -17.188 1 90.5 83 ASP A N 1
ATOM 628 C CA . ASP A 1 83 ? 2.379 9.031 -16.828 1 90.5 83 ASP A CA 1
ATOM 629 C C . ASP A 1 83 ? 1.715 8.219 -15.711 1 90.5 83 ASP A C 1
ATOM 631 O O . ASP A 1 83 ? 0.614 8.555 -15.266 1 90.5 83 ASP A O 1
ATOM 635 N N . ARG A 1 84 ? 2.445 7.238 -15.344 1 92.38 84 ARG A N 1
ATOM 636 C CA . ARG A 1 84 ? 1.896 6.41 -14.273 1 92.38 84 ARG A CA 1
ATOM 637 C C . ARG A 1 84 ? 2.189 7.016 -12.906 1 92.38 84 ARG A C 1
ATOM 639 O O . ARG A 1 84 ? 3.35 7.137 -12.508 1 92.38 84 ARG A O 1
ATOM 646 N N . GLU A 1 85 ? 1.172 7.301 -12.039 1 87 85 GLU A N 1
ATOM 647 C CA . GLU A 1 85 ? 1.278 8.102 -10.82 1 87 85 GLU A CA 1
ATOM 648 C C . GLU A 1 85 ? 1.583 7.223 -9.609 1 87 85 GLU A C 1
ATOM 650 O O . GLU A 1 85 ? 1.999 7.727 -8.562 1 87 85 GLU A O 1
ATOM 655 N N . ASP A 1 86 ? 1.407 5.953 -9.727 1 88.19 86 ASP A N 1
ATOM 656 C CA . ASP A 1 86 ? 1.516 5.066 -8.57 1 88.19 86 ASP A CA 1
ATOM 657 C C . ASP A 1 86 ? 2.814 4.262 -8.617 1 88.19 86 ASP A C 1
ATOM 659 O O . ASP A 1 86 ? 2.957 3.264 -7.906 1 88.19 86 ASP A O 1
ATOM 663 N N . GLY A 1 87 ? 3.744 4.707 -9.43 1 95.12 87 GLY A N 1
ATOM 664 C CA . GLY A 1 87 ? 4.855 3.824 -9.734 1 95.12 87 GLY A CA 1
ATOM 665 C C . GLY A 1 87 ? 5.957 3.865 -8.688 1 95.12 87 GLY A C 1
ATOM 666 O O . GLY A 1 87 ? 6.656 2.873 -8.477 1 95.12 87 GLY A O 1
ATOM 667 N N . ILE A 1 88 ? 6.082 5.078 -8.109 1 98 88 ILE A N 1
ATOM 668 C CA . ILE A 1 88 ? 7.203 5.246 -7.191 1 98 88 ILE A CA 1
ATOM 669 C C . ILE A 1 88 ? 6.719 5.879 -5.891 1 98 88 ILE A C 1
ATOM 671 O O . ILE A 1 88 ? 6.066 6.93 -5.906 1 98 88 ILE A O 1
ATOM 675 N N . GLY A 1 89 ? 6.965 5.188 -4.746 1 98.44 89 GLY A N 1
ATOM 676 C CA . GLY A 1 89 ? 6.789 5.754 -3.42 1 98.44 89 GLY A CA 1
ATOM 677 C C . GLY A 1 89 ? 8.047 6.414 -2.883 1 98.44 89 GLY A C 1
ATOM 678 O O . GLY A 1 89 ? 9.156 6.078 -3.299 1 98.44 89 GLY A O 1
ATOM 679 N N . SER A 1 90 ? 7.848 7.383 -2.072 1 98.75 90 SER A N 1
ATOM 680 C CA . SER A 1 90 ? 8.977 8.047 -1.425 1 98.75 90 SER A CA 1
ATOM 681 C C . SER A 1 90 ? 8.578 8.609 -0.061 1 98.75 90 SER A C 1
ATOM 683 O O . SER A 1 90 ? 7.398 8.844 0.199 1 98.75 90 SER A O 1
ATOM 685 N N . PHE A 1 91 ? 9.562 8.664 0.761 1 98.81 91 PHE A N 1
ATOM 686 C CA . PHE A 1 91 ? 9.414 9.188 2.111 1 98.81 91 PHE A CA 1
ATOM 687 C C . PHE A 1 91 ? 10.531 10.188 2.428 1 98.81 91 PHE A C 1
ATOM 689 O O . PHE A 1 91 ? 11.711 9.836 2.371 1 98.81 91 PHE A O 1
ATOM 696 N N . MET A 1 92 ? 10.086 11.391 2.619 1 96.69 92 MET A N 1
ATOM 697 C CA . MET A 1 92 ? 11.023 12.375 3.145 1 96.69 92 MET A CA 1
ATOM 698 C C . MET A 1 92 ? 11.18 12.227 4.656 1 96.69 92 MET A C 1
ATOM 700 O O . MET A 1 92 ? 10.25 12.516 5.41 1 96.69 92 MET A O 1
ATOM 704 N N . VAL A 1 93 ? 12.406 11.938 5.086 1 98.25 93 VAL A N 1
ATOM 705 C CA . VAL A 1 93 ? 12.625 11.594 6.488 1 98.25 93 VAL A CA 1
ATOM 706 C C . VAL A 1 93 ? 12.695 12.859 7.332 1 98.25 93 VAL A C 1
ATOM 708 O O . VAL A 1 93 ? 13.422 13.797 6.996 1 98.25 93 VAL A O 1
ATOM 711 N N . GLY A 1 94 ? 11.906 12.914 8.344 1 98 94 GLY A N 1
ATOM 712 C CA . GLY A 1 94 ? 11.93 14.023 9.281 1 98 94 GLY A CA 1
ATOM 713 C C . GLY A 1 94 ? 12.688 13.703 10.562 1 98 94 GLY A C 1
ATOM 714 O O . GLY A 1 94 ? 13.602 12.883 10.562 1 98 94 GLY A O 1
ATOM 715 N N . LYS A 1 95 ? 12.32 14.5 11.609 1 97.94 95 LYS A N 1
ATOM 716 C CA . LYS A 1 95 ? 12.992 14.328 12.898 1 97.94 95 LYS A CA 1
ATOM 717 C C . LYS A 1 95 ? 12.141 13.5 13.852 1 97.94 95 LYS A C 1
ATOM 719 O O . LYS A 1 95 ? 12.656 12.914 14.812 1 97.94 95 LYS A O 1
ATOM 724 N N . THR A 1 96 ? 10.898 13.438 13.555 1 98.06 96 THR A N 1
ATOM 725 C CA . THR A 1 96 ? 9.961 12.75 14.438 1 98.06 96 THR A CA 1
ATOM 726 C C . THR A 1 96 ? 9.867 11.273 14.086 1 98.06 96 THR A C 1
ATOM 728 O O . THR A 1 96 ? 9.609 10.922 12.93 1 98.06 96 THR A O 1
ATOM 731 N N . VAL A 1 97 ? 10.102 10.414 15.133 1 98.06 97 VAL A N 1
ATOM 732 C CA . VAL A 1 97 ? 9.984 8.977 14.922 1 98.06 97 VAL A CA 1
ATOM 733 C C . VAL A 1 97 ? 8.516 8.57 14.914 1 98.06 97 VAL A C 1
ATOM 735 O O . VAL A 1 97 ? 7.941 8.242 15.953 1 98.06 97 VAL A O 1
ATOM 738 N N . ALA A 1 98 ? 7.922 8.641 13.734 1 98 98 ALA A N 1
ATOM 739 C CA . ALA A 1 98 ? 6.512 8.297 13.562 1 98 98 ALA A CA 1
ATOM 740 C C . ALA A 1 98 ? 6.301 7.426 12.328 1 98 98 ALA A C 1
ATOM 742 O O . ALA A 1 98 ? 6.254 7.93 11.203 1 98 98 ALA A O 1
ATOM 743 N N . GLY A 1 99 ? 6.066 6.125 12.57 1 98.25 99 GLY A N 1
ATOM 744 C CA . GLY A 1 99 ? 5.812 5.203 11.477 1 98.25 99 GLY A CA 1
ATOM 745 C C . GLY A 1 99 ? 6.934 4.203 11.266 1 98.25 99 GLY A C 1
ATOM 746 O O . GLY A 1 99 ? 8.016 4.348 11.836 1 98.25 99 GLY A O 1
ATOM 747 N N . VAL A 1 100 ? 6.699 3.26 10.383 1 98.38 100 VAL A N 1
ATOM 748 C CA . VAL A 1 100 ? 7.523 2.076 10.164 1 98.38 100 VAL A CA 1
ATOM 749 C C . VAL A 1 100 ? 8.844 2.479 9.5 1 98.38 100 VAL A C 1
ATOM 751 O O . VAL A 1 100 ? 9.914 2.072 9.945 1 98.38 100 VAL A O 1
ATOM 754 N N . ILE A 1 101 ? 8.766 3.295 8.484 1 98.88 101 ILE A N 1
ATOM 755 C CA . ILE A 1 101 ? 9.969 3.67 7.746 1 98.88 101 ILE A CA 1
ATOM 756 C C . ILE A 1 101 ? 10.758 4.711 8.539 1 98.88 101 ILE A C 1
ATOM 758 O O . ILE A 1 101 ? 11.992 4.668 8.57 1 98.88 101 ILE A O 1
ATOM 762 N N . ALA A 1 102 ? 10.086 5.598 9.211 1 98.88 102 ALA A N 1
ATOM 763 C CA . ALA A 1 102 ? 10.75 6.609 10.023 1 98.88 102 ALA A CA 1
ATOM 764 C C . ALA A 1 102 ? 11.586 5.961 11.125 1 98.88 102 ALA A C 1
ATOM 766 O O . ALA A 1 102 ? 12.742 6.328 11.336 1 98.88 102 ALA A O 1
ATOM 767 N N . GLU A 1 103 ? 10.992 4.992 11.812 1 98.69 103 GLU A N 1
ATOM 768 C CA . GLU A 1 103 ? 11.672 4.305 12.906 1 98.69 103 GLU A CA 1
ATOM 769 C C . GLU A 1 103 ? 12.953 3.635 12.422 1 98.69 103 GLU A C 1
ATOM 771 O O . GLU A 1 103 ? 13.93 3.549 13.164 1 98.69 103 GLU A O 1
ATOM 776 N N . TRP A 1 104 ? 12.93 3.18 11.273 1 98.81 104 TRP A N 1
ATOM 777 C CA . TRP A 1 104 ? 14.062 2.482 10.672 1 98.81 104 TRP A CA 1
ATOM 778 C C . TRP A 1 104 ? 15.078 3.473 10.117 1 98.81 104 TRP A C 1
ATOM 780 O O . TRP A 1 104 ? 16.281 3.293 10.289 1 98.81 104 TRP A O 1
ATOM 790 N N . ALA A 1 105 ? 14.68 4.535 9.5 1 98.88 105 ALA A N 1
ATOM 791 C CA . ALA A 1 105 ? 15.523 5.406 8.688 1 98.88 105 ALA A CA 1
ATOM 792 C C . ALA A 1 105 ? 16.266 6.422 9.555 1 98.88 105 ALA A C 1
ATOM 794 O O . ALA A 1 105 ? 17.406 6.777 9.266 1 98.88 105 ALA A O 1
ATOM 795 N N . ILE A 1 106 ? 15.625 6.887 10.625 1 98.81 106 ILE A N 1
ATOM 796 C CA . ILE A 1 106 ? 16.156 8 11.398 1 98.81 106 ILE A CA 1
ATOM 797 C C . ILE A 1 106 ? 17.469 7.586 12.07 1 98.81 106 ILE A C 1
ATOM 799 O O . ILE A 1 106 ? 18.484 8.266 11.938 1 98.81 106 ILE A O 1
ATOM 803 N N . PRO A 1 107 ? 17.516 6.422 12.711 1 98.56 107 PRO A N 1
ATOM 804 C CA . PRO A 1 107 ? 18.781 6.031 13.336 1 98.56 107 PRO A CA 1
ATOM 805 C C . PRO A 1 107 ? 19.875 5.781 12.305 1 98.56 107 PRO A C 1
ATOM 807 O O . PRO A 1 107 ? 21.062 5.746 12.664 1 98.56 107 PRO A O 1
ATOM 810 N N . ARG A 1 108 ? 19.531 5.609 11.102 1 98.44 108 ARG A N 1
ATOM 811 C CA . ARG A 1 108 ? 20.5 5.332 10.039 1 98.44 108 ARG A CA 1
ATOM 812 C C . ARG A 1 108 ? 20.906 6.613 9.32 1 98.44 108 ARG A C 1
ATOM 814 O O . ARG A 1 108 ? 21.672 6.57 8.352 1 98.44 108 ARG A O 1
ATOM 821 N N . GLN A 1 109 ? 20.328 7.711 9.742 1 98.31 109 GLN A N 1
ATOM 822 C CA . GLN A 1 109 ? 20.656 9.055 9.266 1 98.31 109 GLN A CA 1
ATOM 823 C C . GLN A 1 109 ? 20.391 9.188 7.77 1 98.31 109 GLN A C 1
ATOM 825 O O . GLN A 1 109 ? 21.203 9.742 7.031 1 98.31 109 GLN A O 1
ATOM 830 N N . LEU A 1 110 ? 19.344 8.625 7.32 1 98.81 110 LEU A N 1
ATOM 831 C CA . LEU A 1 110 ? 18.875 8.781 5.945 1 98.81 110 LEU A CA 1
ATO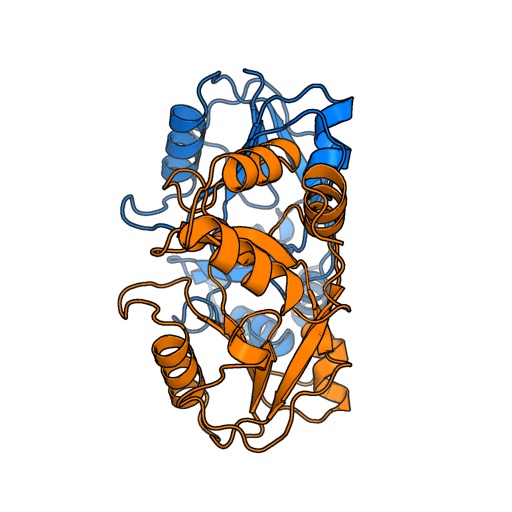M 832 C C . LEU A 1 110 ? 18.031 10.039 5.797 1 98.81 110 LEU A C 1
ATOM 834 O O . LEU A 1 110 ? 17.297 10.414 6.715 1 98.81 110 LEU A O 1
ATOM 838 N N . ASP A 1 111 ? 18.156 10.633 4.594 1 98.75 111 ASP A N 1
ATOM 839 C CA . ASP A 1 111 ? 17.375 11.828 4.328 1 98.75 111 ASP A CA 1
ATOM 840 C C . ASP A 1 111 ? 16.078 11.484 3.598 1 98.75 111 ASP A C 1
ATOM 842 O O . ASP A 1 111 ? 15.07 12.188 3.746 1 98.75 111 ASP A O 1
ATOM 846 N N . ALA A 1 112 ? 16.141 10.445 2.779 1 98.81 112 ALA A N 1
ATOM 847 C CA . ALA A 1 112 ? 14.969 10.023 2.002 1 98.81 112 ALA A CA 1
ATOM 848 C C . ALA A 1 112 ? 15.039 8.539 1.676 1 98.81 112 ALA A C 1
ATOM 850 O O . ALA A 1 112 ? 16.109 7.93 1.729 1 98.81 112 ALA A O 1
ATOM 851 N N . VAL A 1 113 ? 13.914 8.008 1.437 1 98.94 113 VAL A N 1
ATOM 852 C CA . VAL A 1 113 ? 13.75 6.605 1.057 1 98.94 113 VAL A CA 1
ATOM 853 C C . VAL A 1 113 ? 12.828 6.504 -0.156 1 98.94 113 VAL A C 1
ATOM 855 O O . VAL A 1 113 ? 11.805 7.184 -0.224 1 98.94 113 VAL A O 1
ATOM 858 N N . ILE A 1 114 ? 13.203 5.715 -1.188 1 98.88 114 ILE A N 1
ATOM 859 C CA . ILE A 1 114 ? 12.328 5.504 -2.34 1 98.88 114 ILE A CA 1
ATOM 860 C C . ILE A 1 114 ? 12.094 4.008 -2.537 1 98.88 114 ILE A C 1
ATOM 862 O O . ILE A 1 114 ? 12.891 3.182 -2.092 1 98.88 114 ILE A O 1
ATOM 866 N N . TRP A 1 115 ? 10.992 3.639 -3.16 1 98.81 115 TRP A N 1
ATOM 867 C CA . TRP A 1 115 ? 10.656 2.248 -3.453 1 98.81 115 TRP A CA 1
ATOM 868 C C . TRP A 1 115 ? 9.68 2.156 -4.621 1 98.81 115 TRP A C 1
ATOM 870 O O . TRP A 1 115 ? 9.062 3.152 -5 1 98.81 115 TRP A O 1
ATOM 880 N N . THR A 1 116 ? 9.578 1.008 -5.258 1 98.19 116 THR A N 1
ATOM 881 C CA . THR A 1 116 ? 8.555 0.74 -6.262 1 98.19 116 THR A CA 1
ATOM 882 C C . THR A 1 116 ? 7.18 0.616 -5.609 1 98.19 116 THR A C 1
ATOM 884 O O . THR A 1 116 ? 6.984 -0.207 -4.715 1 98.19 116 THR A O 1
ATOM 887 N N . GLY A 1 117 ? 6.234 1.41 -6.062 1 96.75 117 GLY A N 1
ATOM 888 C CA . GLY A 1 117 ? 4.945 1.509 -5.395 1 96.75 117 GLY A CA 1
ATOM 889 C C . GLY A 1 117 ? 3.816 0.87 -6.176 1 96.75 117 GLY A C 1
ATOM 890 O O . GLY A 1 117 ? 2.641 1.095 -5.879 1 96.75 117 GLY A O 1
ATOM 891 N N . LEU A 1 118 ? 4.062 0.052 -7.234 1 96.38 118 LEU A N 1
ATOM 892 C CA . LEU A 1 118 ? 3.025 -0.535 -8.07 1 96.38 118 LEU A CA 1
ATOM 893 C C . LEU A 1 118 ? 2.174 -1.519 -7.277 1 96.38 118 LEU A C 1
ATOM 895 O O . LEU A 1 118 ? 2.705 -2.352 -6.543 1 96.38 118 LEU A O 1
ATOM 899 N N . PRO A 1 119 ? 0.866 -1.434 -7.441 1 96.75 119 PRO A N 1
ATOM 900 C CA . PRO A 1 119 ? -0.025 -2.355 -6.73 1 96.75 119 PRO A CA 1
ATOM 901 C C . PRO A 1 119 ? -0.072 -3.74 -7.371 1 96.75 119 PRO A C 1
ATOM 903 O O . PRO A 1 119 ? 0.5 -3.947 -8.445 1 96.75 119 PRO A O 1
ATOM 906 N N . PRO A 1 120 ? -0.75 -4.66 -6.703 1 98 120 PRO A N 1
ATOM 907 C CA . PRO A 1 120 ? -1.029 -5.961 -7.32 1 98 120 PRO A CA 1
ATOM 908 C C . PRO A 1 120 ? -1.771 -5.836 -8.648 1 98 120 PRO A C 1
ATOM 910 O O . PRO A 1 120 ? -2.428 -4.82 -8.898 1 98 120 PRO A O 1
ATOM 913 N N . ARG A 1 121 ? -1.597 -6.801 -9.43 1 97.94 121 ARG A N 1
ATOM 914 C CA . ARG A 1 121 ? -2.264 -6.926 -10.719 1 97.94 121 ARG A CA 1
ATOM 915 C C . ARG A 1 121 ? -2.502 -8.391 -11.078 1 97.94 121 ARG A C 1
ATOM 917 O O . ARG A 1 121 ? -1.551 -9.164 -11.195 1 97.94 121 ARG A O 1
ATOM 924 N N . PHE A 1 122 ? -3.701 -8.68 -11.25 1 98.19 122 PHE A N 1
ATOM 925 C CA . PHE A 1 122 ? -4.051 -10.055 -11.586 1 98.19 122 PHE A CA 1
ATOM 926 C C . PHE A 1 122 ? -5.156 -10.086 -12.633 1 98.19 122 PHE A C 1
ATOM 928 O O . PHE A 1 122 ? -6.113 -9.312 -12.562 1 98.19 122 PHE A O 1
ATOM 935 N N . GLY A 1 123 ? -4.949 -10.93 -13.625 1 95.12 123 GLY A N 1
ATOM 936 C CA . GLY A 1 123 ? -5.934 -11.031 -14.695 1 95.12 123 GLY A CA 1
ATOM 937 C C . GLY A 1 123 ? -6.086 -9.742 -15.484 1 95.12 123 GLY A C 1
ATOM 938 O O . GLY A 1 123 ? -7.188 -9.398 -15.914 1 95.12 123 GLY A O 1
ATOM 939 N N . GLY A 1 124 ? -5.055 -9.023 -15.5 1 94.88 124 GLY A N 1
ATOM 940 C CA . GLY A 1 124 ? -5.078 -7.77 -16.25 1 94.88 124 GLY A CA 1
ATOM 941 C C . GLY A 1 124 ? -5.738 -6.637 -15.484 1 94.88 124 GLY A C 1
ATOM 942 O O . GLY A 1 124 ? -5.875 -5.531 -16.016 1 94.88 124 GLY A O 1
ATOM 943 N N . ILE A 1 125 ? -6.07 -6.898 -14.266 1 95.75 125 ILE A N 1
ATOM 944 C CA . ILE A 1 125 ? -6.762 -5.887 -13.477 1 95.75 125 ILE A CA 1
ATOM 945 C C . ILE A 1 125 ? -5.812 -5.301 -12.438 1 95.75 125 ILE A C 1
ATOM 947 O O . ILE A 1 125 ? -5.336 -6.016 -11.547 1 95.75 125 ILE A O 1
ATOM 951 N N . GLU A 1 126 ? -5.551 -3.959 -12.539 1 96.44 126 GLU A N 1
ATOM 952 C CA . GLU A 1 126 ? -4.754 -3.232 -11.555 1 96.44 126 GLU A CA 1
ATOM 953 C C . GLU A 1 126 ? -5.465 -3.162 -10.211 1 96.44 126 GLU A C 1
ATOM 955 O O . GLU A 1 126 ? -6.656 -2.842 -10.148 1 96.44 126 GLU A O 1
ATOM 960 N N . GLY A 1 127 ? -4.742 -3.502 -9.125 1 97.31 127 GLY A N 1
ATOM 961 C CA . GLY A 1 127 ? -5.301 -3.406 -7.785 1 97.31 127 GLY A CA 1
ATOM 962 C C . GLY A 1 127 ? -5.965 -4.688 -7.32 1 97.31 127 GLY A C 1
ATOM 963 O O . GLY A 1 127 ? -6.336 -4.812 -6.152 1 97.31 127 GLY A O 1
ATOM 964 N N . LEU A 1 128 ? -6.125 -5.645 -8.242 1 98.31 128 LEU A N 1
ATOM 965 C CA . LEU A 1 128 ? -6.742 -6.914 -7.867 1 98.31 128 LEU A CA 1
ATOM 966 C C . LEU A 1 128 ? -5.707 -7.867 -7.281 1 98.31 128 LEU A C 1
ATOM 968 O O . LEU A 1 128 ? -4.727 -8.211 -7.945 1 98.31 128 LEU A O 1
ATOM 972 N N . VAL A 1 129 ? -5.887 -8.242 -6.027 1 98.62 129 VAL A N 1
ATOM 973 C CA . VAL A 1 129 ? -5.086 -9.25 -5.336 1 98.62 129 VAL A CA 1
ATOM 974 C C . VAL A 1 129 ? -5.707 -10.625 -5.527 1 98.62 129 VAL A C 1
ATOM 976 O O . VAL A 1 129 ? -6.883 -10.836 -5.223 1 98.62 129 VAL A O 1
ATOM 979 N N . PRO A 1 130 ? -4.945 -11.57 -6.047 1 98.06 130 PRO A N 1
ATOM 980 C CA . PRO A 1 130 ? -5.461 -12.938 -6.125 1 98.06 130 PRO A CA 1
ATOM 981 C C . PRO A 1 130 ? -5.441 -13.656 -4.777 1 98.06 130 PRO A C 1
ATOM 983 O O . PRO A 1 130 ? -4.676 -13.281 -3.885 1 98.06 130 PRO A O 1
ATOM 986 N N . ALA A 1 131 ? -6.258 -14.695 -4.68 1 98.56 131 ALA A N 1
ATOM 987 C CA . ALA A 1 131 ? -6.051 -15.648 -3.594 1 98.56 131 ALA A CA 1
ATOM 988 C C . ALA A 1 131 ? -4.793 -16.484 -3.83 1 98.56 131 ALA A C 1
ATOM 990 O O . ALA A 1 131 ? -4.309 -16.578 -4.961 1 98.56 131 ALA A O 1
ATOM 991 N N . ALA A 1 132 ? -4.285 -17.047 -2.721 1 98.5 132 ALA A N 1
ATOM 992 C CA . ALA A 1 132 ? -3.062 -17.844 -2.828 1 98.5 132 ALA A CA 1
ATOM 993 C C . ALA A 1 132 ? -3.23 -18.984 -3.83 1 98.5 132 ALA A C 1
ATOM 995 O O . ALA A 1 132 ? -2.338 -19.234 -4.641 1 98.5 132 ALA A O 1
ATOM 996 N N . GLU A 1 133 ? -4.359 -19.625 -3.779 1 98.5 133 GLU A N 1
ATOM 997 C CA . GLU A 1 133 ? -4.562 -20.75 -4.672 1 98.5 133 GLU A CA 1
ATOM 998 C C . GLU A 1 133 ? -4.684 -20.297 -6.125 1 98.5 133 GLU 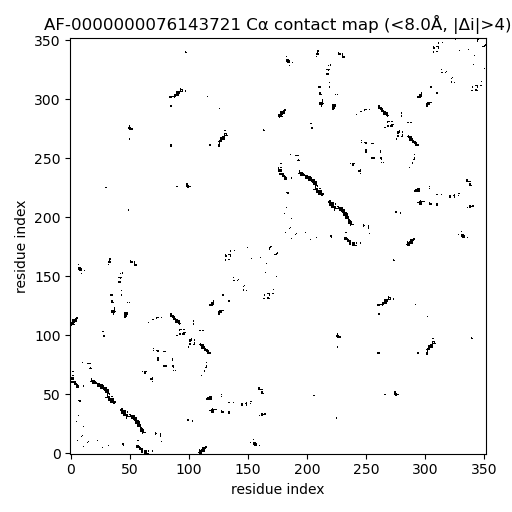A C 1
ATOM 1000 O O . GLU A 1 133 ? -4.316 -21.047 -7.043 1 98.5 133 GLU A O 1
ATOM 1005 N N . ASP A 1 134 ? -5.203 -19.094 -6.352 1 98.5 134 ASP A N 1
ATOM 1006 C CA . ASP A 1 134 ? -5.254 -18.547 -7.703 1 98.5 134 ASP A CA 1
ATOM 1007 C C . ASP A 1 134 ? -3.85 -18.266 -8.234 1 98.5 134 ASP A C 1
ATOM 1009 O O . ASP A 1 134 ? -3.576 -18.469 -9.422 1 98.5 134 ASP A O 1
ATOM 1013 N N . ALA A 1 135 ? -3.004 -17.719 -7.391 1 98.5 135 ALA A N 1
ATOM 1014 C CA . ALA A 1 135 ? -1.605 -17.5 -7.762 1 98.5 135 ALA A CA 1
ATOM 1015 C C . ALA A 1 135 ? -0.94 -18.812 -8.156 1 98.5 135 ALA A C 1
ATOM 1017 O O . ALA A 1 135 ? -0.261 -18.891 -9.188 1 98.5 135 ALA A O 1
ATOM 1018 N N . VAL A 1 136 ? -1.158 -19.844 -7.344 1 98.62 136 VAL A N 1
ATOM 1019 C CA . VAL A 1 136 ? -0.59 -21.156 -7.629 1 98.62 136 VAL A CA 1
ATOM 1020 C C . VAL A 1 136 ? -1.135 -21.688 -8.953 1 98.62 136 VAL A C 1
ATOM 1022 O O . VAL A 1 136 ? -0.378 -22.188 -9.789 1 98.62 136 VAL A O 1
ATOM 1025 N N . ALA A 1 137 ? -2.412 -21.531 -9.133 1 98.62 137 ALA A N 1
ATOM 1026 C CA . ALA A 1 137 ? -3.053 -22.016 -10.352 1 98.62 137 ALA A CA 1
ATOM 1027 C C . ALA A 1 137 ? -2.504 -21.297 -11.578 1 98.62 137 ALA A C 1
ATOM 1029 O O . ALA A 1 137 ? -2.301 -21.922 -12.625 1 98.62 137 ALA A O 1
ATOM 1030 N N . TYR A 1 138 ? -2.34 -20.031 -11.5 1 98.75 138 TYR A N 1
ATOM 1031 C CA . TYR A 1 138 ? -1.774 -19.25 -12.602 1 98.75 138 TYR A CA 1
ATOM 1032 C C . TYR A 1 138 ? -0.413 -19.797 -13.016 1 98.75 138 TYR A C 1
ATOM 1034 O O . TYR A 1 138 ? -0.178 -20.078 -14.188 1 98.75 138 TYR A O 1
ATOM 1042 N N . LEU A 1 139 ? 0.464 -19.984 -12.023 1 98.56 139 LEU A N 1
ATOM 1043 C CA . LEU A 1 139 ? 1.816 -20.453 -12.289 1 98.56 139 LEU A CA 1
ATOM 1044 C C . LEU A 1 139 ? 1.793 -21.875 -12.836 1 98.56 139 LEU A C 1
ATOM 1046 O O . LEU A 1 139 ? 2.582 -22.219 -13.719 1 98.56 139 LEU A O 1
ATOM 1050 N N . ALA A 1 140 ? 0.917 -22.688 -12.281 1 98.44 140 ALA A N 1
ATOM 1051 C CA . ALA A 1 140 ? 0.78 -24.078 -12.742 1 98.44 140 ALA A CA 1
ATOM 1052 C C . ALA A 1 140 ? 0.375 -24.125 -14.211 1 98.44 140 ALA A C 1
ATOM 1054 O O . ALA A 1 140 ? 0.672 -25.094 -14.906 1 98.44 140 ALA A O 1
ATOM 1055 N N . GLY A 1 141 ? -0.303 -23.094 -14.641 1 98.25 141 GLY A N 1
ATOM 1056 C CA . GLY A 1 141 ? -0.816 -23.062 -16 1 98.25 141 GLY A CA 1
ATOM 1057 C C . GLY A 1 141 ? 0.226 -22.625 -17.016 1 98.25 141 GLY A C 1
ATOM 1058 O O . GLY A 1 141 ? 0.021 -22.781 -18.219 1 98.25 141 GLY A O 1
ATOM 1059 N N . LEU A 1 142 ? 1.317 -22.094 -16.531 1 97.5 142 LEU A N 1
ATOM 1060 C CA . LEU A 1 142 ? 2.395 -21.688 -17.422 1 97.5 142 LEU A CA 1
ATOM 1061 C C . LEU A 1 142 ? 3.135 -22.906 -17.969 1 97.5 142 LEU A C 1
ATOM 1063 O O . LEU A 1 142 ? 3.068 -23.984 -17.375 1 97.5 142 LEU A O 1
ATOM 1067 N N . SER A 1 143 ? 3.799 -22.734 -19.188 1 96.62 143 SER A N 1
ATOM 1068 C CA . SER A 1 143 ? 4.551 -23.844 -19.781 1 96.62 143 SER A CA 1
ATOM 1069 C C . SER A 1 143 ? 5.832 -23.328 -20.438 1 96.62 143 SER A C 1
ATOM 1071 O O . SER A 1 143 ? 6.008 -22.125 -20.625 1 96.62 143 SER A O 1
ATOM 1073 N N . GLY A 1 144 ? 6.758 -24.266 -20.609 1 95.69 144 GLY A N 1
ATOM 1074 C CA . GLY A 1 144 ? 7.977 -23.969 -21.328 1 95.69 144 GLY A CA 1
ATOM 1075 C C . GLY A 1 144 ? 8.828 -22.906 -20.656 1 95.69 144 GLY A C 1
ATOM 1076 O O . GLY A 1 144 ? 9.078 -22.969 -19.453 1 95.69 144 GLY A O 1
ATOM 1077 N N . GLU A 1 145 ? 9.25 -21.984 -21.484 1 95.56 145 GLU A N 1
ATOM 1078 C CA . GLU A 1 145 ? 10.188 -20.953 -21.031 1 95.56 145 GLU A CA 1
ATOM 1079 C C . GLU A 1 145 ? 9.523 -20.016 -20.031 1 95.56 145 GLU A C 1
ATOM 1081 O O . GLU A 1 145 ? 10.172 -19.531 -19.109 1 95.56 145 GLU A O 1
ATOM 1086 N N . GLU A 1 146 ? 8.273 -19.812 -20.234 1 95.88 146 GLU A N 1
ATOM 1087 C CA . GLU A 1 146 ? 7.547 -18.938 -19.328 1 95.88 146 GLU A CA 1
ATOM 1088 C C . GLU A 1 146 ? 7.492 -19.516 -17.922 1 95.88 146 GLU A C 1
ATOM 1090 O O . GLU A 1 146 ? 7.676 -18.797 -16.938 1 95.88 146 GLU A O 1
ATOM 1095 N N . ARG A 1 147 ? 7.23 -20.766 -17.828 1 96.69 147 ARG A N 1
ATOM 1096 C CA . ARG A 1 147 ? 7.195 -21.453 -16.547 1 96.69 147 ARG A CA 1
ATOM 1097 C C . ARG A 1 147 ? 8.562 -21.422 -15.875 1 96.69 147 ARG A C 1
ATOM 1099 O O . ARG A 1 147 ? 8.672 -21.172 -14.672 1 96.69 147 ARG A O 1
ATOM 1106 N N . GLU A 1 148 ? 9.555 -21.719 -16.641 1 96.31 148 GLU A N 1
ATOM 1107 C CA . GLU A 1 148 ? 10.914 -21.734 -16.109 1 96.31 148 GLU A CA 1
ATOM 1108 C C . GLU A 1 148 ? 11.328 -20.359 -15.594 1 96.31 148 GLU A C 1
ATOM 1110 O O . GLU A 1 148 ? 11.922 -20.234 -14.523 1 96.31 148 GLU A O 1
ATOM 1115 N N . HIS A 1 149 ? 11.016 -19.406 -16.359 1 96.62 149 HIS A N 1
ATOM 1116 C CA . HIS A 1 149 ? 11.359 -18.031 -15.969 1 96.62 149 HIS A CA 1
ATOM 1117 C C . HIS A 1 149 ? 10.633 -17.625 -14.695 1 96.62 149 HIS A C 1
ATOM 1119 O O . HIS A 1 149 ? 11.219 -16.984 -13.812 1 96.62 149 HIS A O 1
ATOM 1125 N N . ALA A 1 150 ? 9.375 -17.953 -14.641 1 97.38 150 ALA A N 1
ATOM 1126 C CA . ALA A 1 150 ? 8.586 -17.641 -13.445 1 97.38 150 ALA A CA 1
ATOM 1127 C C . ALA A 1 150 ? 9.172 -18.328 -12.219 1 97.38 150 ALA A C 1
ATOM 1129 O O . ALA A 1 150 ? 9.289 -17.719 -11.148 1 97.38 150 ALA A O 1
ATOM 1130 N N . ARG A 1 151 ? 9.5 -19.578 -12.391 1 97.56 151 ARG A N 1
ATOM 1131 C CA . ARG A 1 151 ? 10.109 -20.328 -11.297 1 97.56 151 ARG A CA 1
ATOM 1132 C C . ARG A 1 151 ? 11.422 -19.688 -10.859 1 97.56 151 ARG A C 1
ATOM 1134 O O . ARG A 1 151 ? 11.664 -19.516 -9.656 1 97.56 151 ARG A O 1
ATOM 1141 N N . ASP A 1 152 ? 12.242 -19.359 -11.781 1 97.19 152 ASP A N 1
ATOM 1142 C CA . ASP A 1 152 ? 13.531 -18.75 -11.477 1 97.19 152 ASP A CA 1
ATOM 1143 C C . ASP A 1 152 ? 13.352 -17.422 -10.742 1 97.19 152 ASP A C 1
ATOM 1145 O O . ASP A 1 152 ? 14.117 -17.094 -9.836 1 97.19 152 ASP A O 1
ATOM 1149 N N . TYR A 1 153 ? 12.422 -16.641 -11.172 1 97.5 153 TYR A N 1
ATOM 1150 C CA . TYR A 1 153 ? 12.148 -15.383 -10.477 1 97.5 153 TYR A CA 1
ATOM 1151 C C . TYR A 1 153 ? 11.859 -15.625 -9 1 97.5 153 TYR A C 1
ATOM 1153 O O . TYR A 1 153 ? 12.477 -15 -8.133 1 97.5 153 TYR A O 1
ATOM 1161 N N . ILE A 1 154 ? 10.922 -16.531 -8.703 1 98.06 154 ILE A N 1
ATOM 1162 C CA . ILE A 1 154 ? 10.5 -16.781 -7.332 1 98.06 154 ILE A CA 1
ATOM 1163 C C . ILE A 1 154 ? 11.688 -17.297 -6.516 1 98.06 154 ILE A C 1
ATOM 1165 O O . ILE A 1 154 ? 11.883 -16.891 -5.375 1 98.06 154 ILE A O 1
ATOM 1169 N N . LYS A 1 155 ? 12.508 -18.078 -7.082 1 97.69 155 LYS A N 1
ATOM 1170 C CA . LYS A 1 155 ? 13.656 -18.656 -6.379 1 97.69 155 LYS A CA 1
ATOM 1171 C C . LYS A 1 155 ? 14.734 -17.594 -6.137 1 97.69 155 LYS A C 1
ATOM 1173 O O . LYS A 1 155 ? 15.453 -17.656 -5.137 1 97.69 155 LYS A O 1
ATOM 1178 N N . ASN A 1 156 ? 14.812 -16.641 -7.023 1 97.88 156 ASN A N 1
ATOM 1179 C CA . ASN A 1 156 ? 15.852 -15.625 -6.926 1 97.88 156 ASN A CA 1
ATOM 1180 C C . ASN A 1 156 ? 15.5 -14.539 -5.91 1 97.88 156 ASN A C 1
ATOM 1182 O O . ASN A 1 156 ? 16.375 -13.828 -5.418 1 97.88 156 ASN A O 1
ATOM 1186 N N . VAL A 1 157 ? 14.203 -14.406 -5.66 1 98.31 157 VAL A N 1
ATOM 1187 C CA . VAL A 1 157 ? 13.797 -13.438 -4.652 1 98.31 157 VAL A CA 1
ATOM 1188 C C . VAL A 1 157 ? 14.43 -13.789 -3.309 1 98.31 157 VAL A C 1
ATOM 1190 O O . VAL A 1 157 ? 14.406 -14.953 -2.889 1 98.31 157 VAL A O 1
ATOM 1193 N N . PRO A 1 158 ? 15.039 -12.766 -2.631 1 98.31 158 PRO A N 1
ATOM 1194 C CA . PRO A 1 158 ? 15.727 -13.047 -1.364 1 98.31 158 PRO A CA 1
ATOM 1195 C C . PRO A 1 158 ? 14.867 -13.867 -0.405 1 98.31 158 PRO A C 1
ATOM 1197 O O . PRO A 1 158 ? 13.656 -13.648 -0.301 1 98.31 158 PRO A O 1
ATOM 1200 N N . SER A 1 159 ? 15.508 -14.734 0.348 1 97.12 159 SER A N 1
ATOM 1201 C CA . SER A 1 159 ? 14.812 -15.719 1.176 1 97.12 159 SER A CA 1
ATOM 1202 C C . SER A 1 159 ? 14.039 -15.047 2.305 1 97.12 159 SER A C 1
ATOM 1204 O O . SER A 1 159 ? 13.023 -15.562 2.768 1 97.12 159 SER A O 1
ATOM 1206 N N . GLN A 1 160 ? 14.469 -13.883 2.707 1 97.75 160 GLN A N 1
ATOM 1207 C CA . GLN A 1 160 ? 13.789 -13.203 3.811 1 97.75 160 GLN A CA 1
ATOM 1208 C C . GLN A 1 160 ? 12.422 -12.68 3.381 1 97.75 160 GLN A C 1
ATOM 1210 O O . GLN A 1 160 ? 11.586 -12.344 4.227 1 97.75 160 GLN A O 1
ATOM 1215 N N . ILE A 1 161 ? 12.234 -12.555 2.043 1 98.31 161 ILE A N 1
ATOM 1216 C CA . ILE A 1 161 ? 10.883 -12.289 1.55 1 98.31 161 ILE A CA 1
ATOM 1217 C C . ILE A 1 161 ? 10.062 -13.57 1.563 1 98.31 161 ILE A C 1
ATOM 1219 O O . ILE A 1 161 ? 9.68 -14.086 0.509 1 98.31 161 ILE A O 1
ATOM 1223 N N . ASP A 1 162 ? 9.898 -14.055 2.76 1 98.06 162 ASP A N 1
ATOM 1224 C CA . ASP A 1 162 ? 9.18 -15.297 3.033 1 98.06 162 ASP A CA 1
ATOM 1225 C C . ASP A 1 162 ? 7.699 -15.031 3.275 1 98.06 162 ASP A C 1
ATOM 1227 O O . ASP A 1 162 ? 7.262 -14.922 4.422 1 98.06 162 ASP A O 1
ATOM 1231 N N . THR A 1 163 ? 6.953 -14.984 2.166 1 98.44 163 THR A N 1
ATOM 1232 C CA . THR A 1 163 ? 5.547 -14.594 2.225 1 98.44 163 THR A CA 1
ATOM 1233 C C . THR A 1 163 ? 4.645 -15.82 2.223 1 98.44 163 THR A C 1
ATOM 1235 O O . THR A 1 163 ? 5.062 -16.906 1.818 1 98.44 163 THR A O 1
ATOM 1238 N N . PRO A 1 164 ? 3.404 -15.648 2.66 1 98.56 164 PRO A N 1
ATOM 1239 C CA . PRO A 1 164 ? 2.451 -16.75 2.611 1 98.56 164 PRO A CA 1
ATOM 1240 C C . PRO A 1 164 ? 2.283 -17.328 1.206 1 98.56 164 PRO A C 1
ATOM 1242 O O . PRO A 1 164 ? 2.238 -18.547 1.033 1 98.56 164 PRO A O 1
ATOM 1245 N N . TYR A 1 165 ? 2.197 -16.5 0.206 1 98.62 165 TYR A N 1
ATOM 1246 C CA . TYR A 1 165 ? 2.033 -17 -1.154 1 98.62 165 TYR A CA 1
ATOM 1247 C C . TYR A 1 165 ? 3.268 -17.781 -1.604 1 98.62 165 TYR A C 1
ATOM 1249 O O . TYR A 1 165 ? 3.152 -18.797 -2.289 1 98.62 165 TYR A O 1
ATOM 1257 N N . ARG A 1 166 ? 4.418 -17.266 -1.254 1 98.5 166 ARG A N 1
ATOM 1258 C CA . ARG A 1 166 ? 5.633 -17.969 -1.626 1 98.5 166 ARG A CA 1
ATOM 1259 C C . ARG A 1 166 ? 5.594 -19.422 -1.136 1 98.5 166 ARG A C 1
ATOM 1261 O O . ARG A 1 166 ? 5.883 -20.344 -1.894 1 98.5 166 ARG A O 1
ATOM 1268 N N . ARG A 1 167 ? 5.223 -19.578 0.093 1 98.12 167 ARG A N 1
ATOM 1269 C CA . ARG A 1 167 ? 5.168 -20.906 0.692 1 98.12 167 ARG A CA 1
ATOM 1270 C C . ARG A 1 167 ? 4.164 -21.797 -0.034 1 98.12 167 ARG A C 1
ATOM 1272 O O . ARG A 1 167 ? 4.441 -22.969 -0.31 1 98.12 167 ARG A O 1
ATOM 1279 N N . GLN A 1 168 ? 3.037 -21.219 -0.321 1 98.19 168 GLN A N 1
ATOM 1280 C CA . GLN A 1 168 ? 2.016 -21.969 -1.037 1 98.19 168 GLN A CA 1
ATOM 1281 C C . GLN A 1 168 ? 2.494 -22.359 -2.434 1 98.19 168 GLN A C 1
ATOM 1283 O O . GLN A 1 168 ? 2.242 -23.469 -2.895 1 98.19 168 GLN A O 1
ATOM 1288 N N . ILE A 1 169 ? 3.098 -21.469 -3.1 1 98.44 169 ILE A N 1
ATOM 1289 C CA . ILE A 1 169 ? 3.596 -21.703 -4.453 1 98.44 169 ILE A CA 1
ATOM 1290 C C . ILE A 1 169 ? 4.66 -22.797 -4.434 1 98.44 169 ILE A C 1
ATOM 1292 O O . ILE A 1 169 ? 4.578 -23.766 -5.195 1 98.44 169 ILE A O 1
ATOM 1296 N N . MET A 1 170 ? 5.656 -22.594 -3.549 1 97.88 170 MET A N 1
ATOM 1297 C CA . MET A 1 170 ? 6.766 -23.547 -3.473 1 97.88 170 MET A CA 1
ATOM 1298 C C . MET A 1 170 ? 6.266 -24.953 -3.158 1 97.88 170 MET A C 1
ATOM 1300 O O . MET A 1 170 ? 6.68 -25.922 -3.801 1 97.88 170 MET A O 1
ATOM 1304 N N . THR A 1 171 ? 5.406 -25.047 -2.252 1 97.38 171 THR A N 1
ATOM 1305 C CA . THR A 1 171 ? 4.875 -26.344 -1.854 1 97.38 171 THR A CA 1
ATOM 1306 C C . THR A 1 171 ? 3.938 -26.906 -2.926 1 97.38 171 THR A C 1
ATOM 1308 O O . THR A 1 171 ? 4.043 -28.062 -3.307 1 97.38 171 THR A O 1
ATOM 1311 N N . GLY A 1 172 ? 3.098 -26.125 -3.453 1 97.69 172 GLY A N 1
ATOM 1312 C CA . GLY A 1 172 ? 2.08 -26.547 -4.395 1 97.69 172 GLY A CA 1
ATOM 1313 C C . GLY A 1 172 ? 2.648 -26.984 -5.734 1 97.69 172 GLY A C 1
ATOM 1314 O O . GLY A 1 172 ? 2.092 -27.859 -6.398 1 97.69 172 GLY A O 1
ATOM 1315 N N . LEU A 1 173 ? 3.715 -26.375 -6.102 1 98.19 173 LEU A N 1
ATOM 1316 C CA . LEU A 1 173 ? 4.262 -26.641 -7.43 1 98.19 173 LEU A CA 1
ATOM 1317 C C . LEU A 1 173 ? 5.531 -27.484 -7.34 1 98.19 173 LEU A C 1
ATOM 1319 O O . LEU A 1 173 ? 6.109 -27.859 -8.359 1 98.19 173 LEU A O 1
ATOM 1323 N N . GLY A 1 174 ? 5.984 -27.672 -6.152 1 97.38 174 GLY A N 1
ATOM 1324 C CA . GLY A 1 174 ? 7.207 -28.438 -5.953 1 97.38 174 GLY A CA 1
ATOM 1325 C C . GLY A 1 174 ? 8.453 -27.688 -6.383 1 97.38 174 GLY A C 1
ATOM 1326 O O . GLY A 1 174 ? 9.359 -28.281 -6.988 1 97.38 174 GLY A O 1
ATOM 1327 N N . TRP A 1 175 ? 8.453 -26.453 -6.305 1 94.44 175 TRP A N 1
ATOM 1328 C CA . TRP A 1 175 ? 9.586 -25.609 -6.688 1 94.44 175 TRP A CA 1
ATOM 1329 C C . TRP A 1 175 ? 10.578 -25.484 -5.539 1 94.44 175 TRP A C 1
ATOM 1331 O O . TRP A 1 175 ? 11.391 -24.562 -5.516 1 94.44 175 TRP A O 1
ATOM 1341 N N . HIS A 1 176 ? 10.766 -26.484 -4.652 1 84.94 176 HIS A N 1
ATOM 1342 C CA . HIS A 1 176 ? 11.664 -26.406 -3.508 1 84.94 176 HIS A CA 1
ATOM 1343 C C . HIS A 1 176 ? 13.125 -26.422 -3.949 1 84.94 176 HIS A C 1
ATOM 1345 O O . HIS A 1 176 ? 13.445 -26.969 -5.008 1 84.94 176 HIS A O 1
ATOM 1351 N N . MET B 1 1 ? -22.438 -12.734 -4.996 1 96 1 MET B N 1
ATOM 1352 C CA . MET B 1 1 ? -21.25 -12.562 -4.168 1 96 1 MET B CA 1
ATOM 1353 C C . MET B 1 1 ? -21.531 -11.625 -2.998 1 96 1 MET B C 1
ATOM 1355 O O . MET B 1 1 ? -22.297 -10.68 -3.129 1 96 1 MET B O 1
ATOM 1359 N N . VAL B 1 2 ? -21.062 -11.992 -1.858 1 98.75 2 VAL B N 1
ATOM 1360 C CA . VAL B 1 2 ? -21.047 -11.062 -0.733 1 98.75 2 VAL B CA 1
ATOM 1361 C C . VAL B 1 2 ? -19.766 -10.242 -0.761 1 98.75 2 VAL B C 1
ATOM 1363 O O . VAL B 1 2 ? -18.672 -10.781 -0.578 1 98.75 2 VAL B O 1
ATOM 1366 N N . ILE B 1 3 ? -19.938 -8.945 -1.001 1 98.88 3 ILE B N 1
ATOM 1367 C CA . ILE B 1 3 ? -18.781 -8.07 -1.183 1 98.88 3 ILE B CA 1
ATOM 1368 C C . ILE B 1 3 ? -18.703 -7.078 -0.026 1 98.88 3 ILE B C 1
ATOM 1370 O O . ILE B 1 3 ? -19.688 -6.395 0.281 1 98.88 3 ILE B O 1
ATOM 1374 N N . ALA B 1 4 ? -17.547 -7.023 0.599 1 98.94 4 ALA B N 1
ATOM 1375 C CA . ALA B 1 4 ? -17.312 -6.031 1.645 1 98.94 4 ALA B CA 1
ATOM 1376 C C . ALA B 1 4 ? -16.531 -4.84 1.098 1 98.94 4 ALA B C 1
ATOM 1378 O O . ALA B 1 4 ? -15.672 -4.996 0.229 1 98.94 4 ALA B O 1
ATOM 1379 N N . CYS B 1 5 ? -16.844 -3.699 1.601 1 98.94 5 CYS B N 1
ATOM 1380 C CA . CYS B 1 5 ? -16.078 -2.482 1.384 1 98.94 5 CYS B CA 1
ATOM 1381 C C . CYS B 1 5 ? -15.367 -2.049 2.664 1 98.94 5 CYS B C 1
ATOM 1383 O O . CYS B 1 5 ? -16 -1.953 3.721 1 98.94 5 CYS B O 1
ATOM 1385 N N . LEU B 1 6 ? -14.086 -1.841 2.549 1 98.94 6 LEU B N 1
ATOM 1386 C CA . LEU B 1 6 ? -13.336 -1.31 3.68 1 98.94 6 LEU B CA 1
ATOM 1387 C C . LEU B 1 6 ? -13.352 0.215 3.676 1 98.94 6 LEU B C 1
ATOM 1389 O O . LEU B 1 6 ? -13.328 0.838 2.611 1 98.94 6 LEU B O 1
ATOM 1393 N N . GLY B 1 7 ? -13.344 0.825 4.863 1 98.75 7 GLY B N 1
ATOM 1394 C CA . GLY B 1 7 ? -13.336 2.271 5.023 1 98.75 7 GLY B CA 1
ATOM 1395 C C . GLY B 1 7 ? -12.578 2.729 6.258 1 98.75 7 GLY B C 1
ATOM 1396 O O . GLY B 1 7 ? -12.5 2 7.25 1 98.75 7 GLY B O 1
ATOM 1397 N N . TRP B 1 8 ? -12.094 3.975 6.203 1 98.56 8 TRP B N 1
ATOM 1398 C CA . TRP B 1 8 ? -11.328 4.523 7.316 1 98.56 8 TRP B CA 1
ATOM 1399 C C . TRP B 1 8 ? -11.406 6.047 7.34 1 98.56 8 TRP B C 1
ATOM 1401 O O . TRP B 1 8 ? -10.805 6.695 8.195 1 98.56 8 TRP B O 1
ATOM 1411 N N . GLY B 1 9 ? -12.031 6.645 6.465 1 97.69 9 GLY B N 1
ATOM 1412 C CA . GLY B 1 9 ? -12.148 8.086 6.367 1 97.69 9 GLY B CA 1
ATOM 1413 C C . GLY B 1 9 ? -13.57 8.547 6.105 1 97.69 9 GLY B C 1
ATOM 1414 O O . GLY B 1 9 ? -14.516 8.062 6.734 1 97.69 9 GLY B O 1
ATOM 1415 N N . SER B 1 10 ? -13.719 9.531 5.164 1 97.25 10 SER B N 1
ATOM 1416 C CA . SER B 1 10 ? -15 10.195 4.949 1 97.25 10 SER B CA 1
ATOM 1417 C C . SER B 1 10 ? -16.062 9.211 4.465 1 97.25 10 SER B C 1
ATOM 1419 O O . SER B 1 10 ? -17.25 9.414 4.688 1 97.25 10 SER B O 1
ATOM 1421 N N . LEU B 1 11 ? -15.609 8.211 3.867 1 97.62 11 LEU B N 1
ATOM 1422 C CA . LEU B 1 11 ? -16.531 7.18 3.396 1 97.62 11 LEU B CA 1
ATOM 1423 C C . LEU B 1 11 ? -17.438 6.711 4.523 1 97.62 11 LEU B C 1
ATOM 1425 O O . LEU B 1 11 ? -18.578 6.301 4.273 1 97.62 11 LEU B O 1
ATOM 1429 N N . ILE B 1 12 ? -17.016 6.766 5.711 1 98.38 12 ILE B N 1
ATOM 1430 C CA . ILE B 1 12 ? -17.719 6.227 6.875 1 98.38 12 ILE B CA 1
ATOM 1431 C C . ILE B 1 12 ? -18.922 7.113 7.211 1 98.38 12 ILE B C 1
ATOM 1433 O O . ILE B 1 12 ? -20 6.609 7.52 1 98.38 12 ILE B O 1
ATOM 1437 N N . TRP B 1 13 ? -18.797 8.438 7.145 1 98.19 13 TRP B N 1
ATOM 1438 C CA . TRP B 1 13 ? -19.906 9.289 7.559 1 98.19 13 TRP B CA 1
ATOM 1439 C C . TRP B 1 13 ? -20.531 9.984 6.355 1 98.19 13 TRP B C 1
ATOM 1441 O O . TRP B 1 13 ? -21.578 10.633 6.484 1 98.19 13 TRP B O 1
ATOM 1451 N N . LYS B 1 14 ? -19.906 9.875 5.215 1 97.56 14 LYS B N 1
ATOM 1452 C CA . LYS B 1 14 ? -20.453 10.391 3.963 1 97.56 14 LYS B CA 1
ATOM 1453 C C . LYS B 1 14 ? -20.359 9.344 2.854 1 97.56 14 LYS B C 1
ATOM 1455 O O . LYS B 1 14 ? -19.656 9.539 1.865 1 97.56 14 LYS B O 1
ATOM 1460 N N . PRO B 1 15 ? -21.094 8.266 2.932 1 97.5 15 PRO B N 1
ATOM 1461 C CA . PRO B 1 15 ? -21.031 7.234 1.893 1 97.5 15 PRO B CA 1
ATOM 1462 C C . PRO B 1 15 ? -21.641 7.691 0.572 1 97.5 15 PRO B C 1
ATOM 1464 O O . PRO B 1 15 ? -21.359 7.109 -0.479 1 97.5 15 PRO B O 1
ATOM 1467 N N . ASP B 1 16 ? -22.5 8.688 0.615 1 96.56 16 ASP B N 1
ATOM 1468 C CA . ASP B 1 16 ? -23.156 9.227 -0.565 1 96.56 16 ASP B CA 1
ATOM 1469 C C . ASP B 1 16 ? -23.844 8.117 -1.367 1 96.56 16 ASP B C 1
ATOM 1471 O O . ASP B 1 16 ? -24.641 7.352 -0.823 1 96.56 16 ASP B O 1
ATOM 1475 N N . ALA B 1 17 ? -23.547 7.922 -2.707 1 95.06 17 ALA B N 1
ATOM 1476 C CA . ALA B 1 17 ? -24.281 7.02 -3.586 1 95.06 17 ALA B CA 1
ATOM 1477 C C . ALA B 1 17 ? -23.734 5.594 -3.492 1 95.06 17 ALA B C 1
ATOM 1479 O O . ALA B 1 17 ? -24.188 4.703 -4.219 1 95.06 17 ALA B O 1
ATOM 1480 N N . LEU B 1 18 ? -22.734 5.312 -2.629 1 98.25 18 LEU B N 1
ATOM 1481 C CA . LEU B 1 18 ? -22.25 3.941 -2.463 1 98.25 18 LEU B CA 1
ATOM 1482 C C . LEU B 1 18 ? -23.359 3.045 -1.921 1 98.25 18 LEU B C 1
ATOM 1484 O O . LEU B 1 18 ? -23.969 3.352 -0.889 1 98.25 18 LEU B O 1
ATOM 1488 N N . PRO B 1 19 ? -23.672 1.943 -2.623 1 98.44 19 PRO B N 1
ATOM 1489 C CA . PRO B 1 19 ? -24.812 1.111 -2.209 1 98.44 19 PRO B CA 1
ATOM 1490 C C . PRO B 1 19 ? -24.469 0.197 -1.033 1 98.44 19 PRO B C 1
ATOM 1492 O O . PRO B 1 19 ? -24.109 -0.964 -1.235 1 98.44 19 PRO B O 1
ATOM 1495 N N . LEU B 1 20 ? -24.797 0.589 0.146 1 98.56 20 LEU B N 1
ATOM 1496 C CA . LEU B 1 20 ? -24.531 -0.184 1.354 1 98.56 20 LEU B CA 1
ATOM 1497 C C . LEU B 1 20 ? -25.734 -1.042 1.726 1 98.56 20 LEU B C 1
ATOM 1499 O O . LEU B 1 20 ? -26.875 -0.588 1.632 1 98.56 20 LEU B O 1
ATOM 1503 N N . ALA B 1 21 ? -25.422 -2.229 2.092 1 98.62 21 ALA B N 1
ATOM 1504 C CA . ALA B 1 21 ? -26.438 -3.146 2.576 1 98.62 21 ALA B CA 1
ATOM 1505 C C . ALA B 1 21 ? -26.406 -3.264 4.098 1 98.62 21 ALA B C 1
ATOM 1507 O O . ALA B 1 21 ? -27.297 -3.865 4.703 1 98.62 21 ALA B O 1
ATOM 1508 N N . SER B 1 22 ? -25.391 -2.744 4.672 1 98.38 22 SER B N 1
ATOM 1509 C CA . SER B 1 22 ? -25.234 -2.795 6.121 1 98.38 22 SER B CA 1
ATOM 1510 C C . SER B 1 22 ? -24.688 -1.479 6.664 1 98.38 22 SER B C 1
ATOM 1512 O O . SER B 1 22 ? -24.281 -0.604 5.895 1 98.38 22 SER B O 1
ATOM 1514 N N . GLU B 1 23 ? -24.734 -1.362 8.047 1 98.12 23 GLU B N 1
ATOM 1515 C CA . GLU B 1 23 ? -23.938 -0.333 8.711 1 98.12 23 GLU B CA 1
ATOM 1516 C C . GLU B 1 23 ? -22.453 -0.651 8.633 1 98.12 23 GLU B C 1
ATOM 1518 O O . GLU B 1 23 ? -22.062 -1.7 8.117 1 98.12 23 GLU B O 1
ATOM 1523 N N . TRP B 1 24 ? -21.719 0.298 9.133 1 98.69 24 TRP B N 1
ATOM 1524 C CA . TRP B 1 24 ? -20.281 0.068 9.25 1 98.69 24 TRP B CA 1
ATOM 1525 C C . TRP B 1 24 ? -19.953 -0.707 10.523 1 98.69 24 TRP B C 1
ATOM 1527 O O . TRP B 1 24 ? -20.422 -0.356 11.609 1 98.69 24 TRP B O 1
ATOM 1537 N N . PHE B 1 25 ? -19.172 -1.753 10.328 1 98.81 25 PHE B N 1
ATOM 1538 C CA . PHE B 1 25 ? -18.672 -2.527 11.453 1 98.81 25 PHE B CA 1
ATOM 1539 C C . PHE B 1 25 ? -17.25 -2.096 11.82 1 98.81 25 PHE B C 1
ATOM 1541 O O . PHE B 1 25 ? -16.469 -1.726 10.945 1 98.81 25 PHE B O 1
ATOM 1548 N N . MET B 1 26 ? -16.891 -2.279 13.078 1 98.31 26 MET B N 1
ATOM 1549 C CA . MET B 1 26 ? -15.656 -1.693 13.594 1 98.31 26 MET B CA 1
ATOM 1550 C C . MET B 1 26 ? -14.555 -2.738 13.672 1 98.31 26 MET B C 1
ATOM 1552 O O . MET B 1 26 ? -13.43 -2.43 14.062 1 98.31 26 MET B O 1
ATOM 1556 N N . ASP B 1 27 ? -14.82 -3.92 13.297 1 98.69 27 ASP B N 1
ATOM 1557 C CA . ASP B 1 27 ? -13.875 -5.016 13.492 1 98.69 27 ASP B CA 1
ATOM 1558 C C . ASP B 1 27 ? -13.312 -5.492 12.156 1 98.69 27 ASP B C 1
ATOM 1560 O O . ASP B 1 27 ? -13.266 -6.695 11.891 1 98.69 27 ASP B O 1
ATOM 1564 N N . GLY B 1 28 ? -12.898 -4.543 11.25 1 98.88 28 GLY B N 1
ATOM 1565 C CA . GLY B 1 28 ? -12.258 -4.875 9.984 1 98.88 28 GLY B CA 1
ATOM 1566 C C . GLY B 1 28 ? -10.828 -5.352 10.148 1 98.88 28 GLY B C 1
ATOM 1567 O O . GLY B 1 28 ? -10.352 -5.539 11.266 1 98.88 28 GLY B O 1
ATOM 1568 N N . PRO B 1 29 ? -10.18 -5.656 9.016 1 98.88 29 PRO B N 1
ATOM 1569 C CA . PRO B 1 29 ? -8.773 -6.082 9.07 1 98.88 29 PRO B CA 1
ATOM 1570 C C . PRO B 1 29 ? -7.828 -4.949 9.453 1 98.88 29 PRO B C 1
ATOM 1572 O O . PRO B 1 29 ? -8.219 -3.777 9.43 1 98.88 29 PRO B O 1
ATOM 1575 N N . VAL B 1 30 ? -6.625 -5.305 9.828 1 98.5 30 VAL B N 1
ATOM 1576 C CA . VAL B 1 30 ? -5.582 -4.348 10.18 1 98.5 30 VAL B CA 1
ATOM 1577 C C . VAL B 1 30 ? -4.832 -3.918 8.922 1 98.5 30 VAL B C 1
ATOM 1579 O O . VAL B 1 30 ? -4.262 -4.754 8.219 1 98.5 30 VAL B O 1
ATOM 1582 N N . LEU B 1 31 ? -4.895 -2.623 8.586 1 98.5 31 LEU B N 1
ATOM 1583 C CA . LEU B 1 31 ? -4.238 -2.082 7.398 1 98.5 31 LEU B CA 1
ATOM 1584 C C . LEU B 1 31 ? -3.412 -0.85 7.746 1 98.5 31 LEU B C 1
ATOM 1586 O O . LEU B 1 31 ? -3.711 -0.154 8.719 1 98.5 31 LEU B O 1
ATOM 1590 N N . PRO B 1 32 ? -2.402 -0.572 6.996 1 98.5 32 PRO B N 1
ATOM 1591 C CA . PRO B 1 32 ? -1.567 0.602 7.266 1 98.5 32 PRO B CA 1
ATOM 1592 C C . PRO B 1 32 ? -2.17 1.893 6.715 1 98.5 32 PRO B C 1
ATOM 1594 O O . PRO B 1 32 ? -1.964 2.225 5.543 1 98.5 32 PRO B O 1
ATOM 1597 N N . ILE B 1 33 ? -2.871 2.615 7.57 1 98.69 33 ILE B N 1
ATOM 1598 C CA . ILE B 1 33 ? -3.541 3.857 7.203 1 98.69 33 ILE B CA 1
ATOM 1599 C C . ILE B 1 33 ? -2.863 5.035 7.902 1 98.69 33 ILE B C 1
ATOM 1601 O O . ILE B 1 33 ? -2.506 4.945 9.078 1 98.69 33 ILE B O 1
ATOM 1605 N N . GLU B 1 34 ? -2.676 6.102 7.219 1 98.81 34 GLU B N 1
ATOM 1606 C CA . GLU B 1 34 ? -2.115 7.305 7.824 1 98.81 34 GLU B CA 1
ATOM 1607 C C . GLU B 1 34 ? -2.711 8.562 7.207 1 98.81 34 GLU B C 1
ATOM 1609 O O . GLU B 1 34 ? -3.197 8.539 6.074 1 98.81 34 GLU B O 1
ATOM 1614 N N . PHE B 1 35 ? -2.717 9.648 7.938 1 98.75 35 PHE B N 1
ATOM 1615 C CA . PHE B 1 35 ? -3.016 10.977 7.402 1 98.75 35 PHE B CA 1
ATOM 1616 C C . PHE B 1 35 ? -1.872 11.477 6.531 1 98.75 35 PHE B C 1
ATOM 1618 O O . PHE B 1 35 ? -0.979 12.18 7.016 1 98.75 35 PHE B O 1
ATOM 1625 N N . ALA B 1 36 ? -1.951 11.109 5.184 1 98.56 36 ALA B N 1
ATOM 1626 C CA . ALA B 1 36 ? -0.753 11.344 4.379 1 98.56 36 ALA B CA 1
ATOM 1627 C C . ALA B 1 36 ? -1.117 11.766 2.959 1 98.56 36 ALA B C 1
ATOM 1629 O O . ALA B 1 36 ? -0.264 11.766 2.068 1 98.56 36 ALA B O 1
ATOM 1630 N N . ARG B 1 37 ? -2.361 12.086 2.689 1 98.19 37 ARG B N 1
ATOM 1631 C CA . ARG B 1 37 ? -2.756 12.445 1.332 1 98.19 37 ARG B CA 1
ATOM 1632 C C . ARG B 1 37 ? -3.48 13.789 1.316 1 98.19 37 ARG B C 1
ATOM 1634 O O . ARG B 1 37 ? -4.559 13.93 1.899 1 98.19 37 ARG B O 1
ATOM 1641 N N . ILE B 1 38 ? -2.9 14.758 0.646 1 97.94 38 ILE B N 1
ATOM 1642 C CA . ILE B 1 38 ? -3.58 16.031 0.453 1 97.94 38 ILE B CA 1
ATOM 1643 C C . ILE B 1 38 ? -4.559 15.93 -0.715 1 97.94 38 ILE B C 1
ATOM 1645 O O . ILE B 1 38 ? -4.156 15.617 -1.841 1 97.94 38 ILE B O 1
ATOM 1649 N N . SER B 1 39 ? -5.801 16.078 -0.377 1 94.12 39 SER B N 1
ATOM 1650 C CA . SER B 1 39 ? -6.855 15.992 -1.38 1 94.12 39 SER B CA 1
ATOM 1651 C C . SER B 1 39 ? -6.84 17.203 -2.303 1 94.12 39 SER B C 1
ATOM 1653 O O . SER B 1 39 ? -6.09 18.156 -2.07 1 94.12 39 SER B O 1
ATOM 1655 N N . ASP B 1 40 ? -7.707 17.203 -3.314 1 88.88 40 ASP B N 1
ATOM 1656 C CA . ASP B 1 40 ? -7.805 18.312 -4.258 1 88.88 40 ASP B CA 1
ATOM 1657 C C . ASP B 1 40 ? -8.32 19.578 -3.57 1 88.88 40 ASP B C 1
ATOM 1659 O O . ASP B 1 40 ? -8.008 20.703 -3.996 1 88.88 40 ASP B O 1
ATOM 1663 N N . ASN B 1 41 ? -9.031 19.422 -2.467 1 88.19 41 ASN B N 1
ATOM 1664 C CA . ASN B 1 41 ? -9.586 20.562 -1.746 1 88.19 41 ASN B CA 1
ATOM 1665 C C . ASN B 1 41 ? -8.648 21.031 -0.64 1 88.19 41 ASN B C 1
ATOM 1667 O O . ASN B 1 41 ? -9 21.922 0.141 1 88.19 41 ASN B O 1
ATOM 1671 N N . GLY B 1 42 ? -7.586 20.375 -0.521 1 91.75 42 GLY B N 1
ATOM 1672 C CA . GLY B 1 42 ? -6.574 20.859 0.408 1 91.75 42 GLY B CA 1
ATOM 1673 C C . GLY B 1 42 ? -6.594 20.141 1.739 1 91.75 42 GLY B C 1
ATOM 1674 O O . GLY B 1 42 ? -5.719 20.344 2.582 1 91.75 42 GLY B O 1
ATOM 1675 N N . ASP B 1 43 ? -7.543 19.234 1.95 1 95.31 43 ASP B N 1
ATOM 1676 C CA . ASP B 1 43 ? -7.586 18.469 3.201 1 95.31 43 ASP B CA 1
ATOM 1677 C C . ASP B 1 43 ? -6.461 17.438 3.262 1 95.31 43 ASP B C 1
ATOM 1679 O O . ASP B 1 43 ? -6.113 16.844 2.246 1 95.31 43 ASP B O 1
ATOM 1683 N N . LEU B 1 44 ? -5.879 17.328 4.438 1 98.25 44 LEU B N 1
ATOM 1684 C CA . LEU B 1 44 ? -5.031 16.172 4.688 1 98.25 44 LEU B CA 1
ATOM 1685 C C . LEU B 1 44 ? -5.875 14.953 5.074 1 98.25 44 LEU B C 1
ATOM 1687 O O . LEU B 1 44 ? -6.379 14.875 6.195 1 98.25 44 LEU B O 1
ATOM 1691 N N . THR B 1 45 ? -5.988 14.023 4.129 1 98.25 45 THR B N 1
ATOM 1692 C CA . THR B 1 45 ? -6.863 12.867 4.32 1 98.25 45 THR B CA 1
ATOM 1693 C C . THR B 1 45 ? -6.047 11.602 4.57 1 98.25 45 THR B C 1
ATOM 1695 O O . THR B 1 45 ? -4.816 11.641 4.547 1 98.25 45 THR B O 1
ATOM 1698 N N . THR B 1 46 ? -6.754 10.547 4.836 1 98.44 46 THR B N 1
ATOM 1699 C CA . THR B 1 46 ? -6.141 9.25 5.102 1 98.44 46 THR B CA 1
ATOM 1700 C C . THR B 1 46 ? -5.875 8.5 3.797 1 98.44 46 THR B C 1
ATOM 1702 O O . THR B 1 46 ? -6.57 8.711 2.801 1 98.44 46 THR B O 1
ATOM 1705 N N . ALA B 1 47 ? -4.859 7.684 3.787 1 97.88 47 ALA B N 1
ATOM 1706 C CA . ALA B 1 47 ? -4.504 6.789 2.688 1 97.88 47 ALA B CA 1
ATOM 1707 C C . ALA B 1 47 ? -3.752 5.562 3.199 1 97.88 47 ALA B C 1
ATOM 1709 O O . ALA B 1 47 ? -3.184 5.586 4.293 1 97.88 47 ALA B O 1
ATOM 1710 N N . ILE B 1 48 ? -3.783 4.48 2.479 1 97.56 48 ILE B N 1
ATOM 1711 C CA . ILE B 1 48 ? -2.846 3.389 2.711 1 97.56 48 ILE B CA 1
ATOM 1712 C C . ILE B 1 48 ? -1.414 3.9 2.572 1 97.56 48 ILE B C 1
ATOM 1714 O O . ILE B 1 48 ? -1.102 4.645 1.639 1 97.56 48 ILE B O 1
ATOM 1718 N N . CYS B 1 49 ? -0.586 3.629 3.48 1 98 49 CYS B N 1
ATOM 1719 C CA . CYS B 1 49 ? 0.72 4.27 3.58 1 98 49 CYS B CA 1
ATOM 1720 C C . CYS B 1 49 ? 1.771 3.291 4.094 1 98 49 CYS B C 1
ATOM 1722 O O . CYS B 1 49 ? 1.641 2.758 5.195 1 98 49 CYS B O 1
ATOM 1724 N N . ALA B 1 50 ? 2.832 3.166 3.33 1 97.5 50 ALA B N 1
ATOM 1725 C CA . ALA B 1 50 ? 3.889 2.221 3.682 1 97.5 50 ALA B CA 1
ATOM 1726 C C . ALA B 1 50 ? 4.543 2.598 5.008 1 97.5 50 ALA B C 1
ATOM 1728 O O . ALA B 1 50 ? 5.047 1.731 5.727 1 97.5 50 ALA B O 1
ATOM 1729 N N . ASN B 1 51 ? 4.504 3.838 5.398 1 98.56 51 ASN B N 1
ATOM 1730 C CA . ASN B 1 51 ? 5.137 4.312 6.625 1 98.56 51 ASN B CA 1
ATOM 1731 C C . ASN B 1 51 ? 4.219 4.133 7.832 1 98.56 51 ASN B C 1
ATOM 1733 O O . ASN B 1 51 ? 4.586 4.492 8.953 1 98.56 51 ASN B O 1
ATOM 1737 N N . ALA B 1 52 ? 3.045 3.639 7.617 1 98.38 52 ALA B N 1
ATOM 1738 C CA . ALA B 1 52 ? 2.068 3.58 8.703 1 98.38 52 ALA B CA 1
ATOM 1739 C C . ALA B 1 52 ? 2.07 2.207 9.367 1 98.38 52 ALA B C 1
ATOM 1741 O O . ALA B 1 52 ? 2.158 1.181 8.688 1 98.38 52 ALA B O 1
ATOM 1742 N N . PRO B 1 53 ? 1.994 2.232 10.734 1 96.69 53 PRO B N 1
ATOM 1743 C CA . PRO B 1 53 ? 1.655 0.961 11.375 1 96.69 53 PRO B CA 1
ATOM 1744 C C . PRO B 1 53 ? 0.228 0.509 11.078 1 96.69 53 PRO B C 1
ATOM 1746 O O . PRO B 1 53 ? -0.562 1.276 10.516 1 96.69 53 PRO B O 1
ATOM 1749 N N . GLY B 1 54 ? -0.076 -0.729 11.469 1 96.69 54 GLY B N 1
AT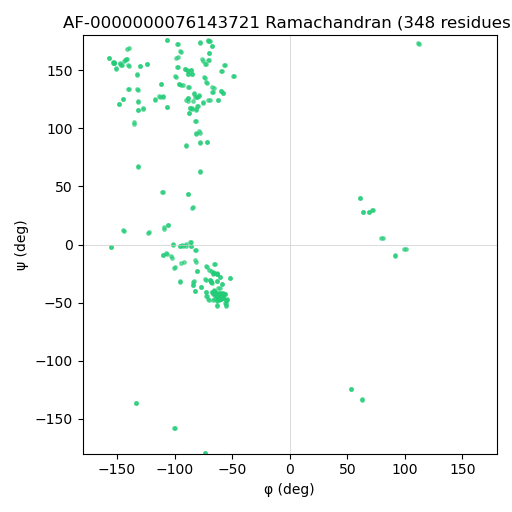OM 1750 C CA . GLY B 1 54 ? -1.41 -1.264 11.25 1 96.69 54 GLY B CA 1
ATOM 1751 C C . GLY B 1 54 ? -2.449 -0.683 12.188 1 96.69 54 GLY B C 1
ATOM 1752 O O . GLY B 1 54 ? -2.164 -0.432 13.359 1 96.69 54 GLY B O 1
ATOM 1753 N N . CYS B 1 55 ? -3.637 -0.477 11.688 1 97.38 55 CYS B N 1
ATOM 1754 C CA . CYS B 1 55 ? -4.805 -0.167 12.508 1 97.38 55 CYS B CA 1
ATOM 1755 C C . CYS B 1 55 ? -6.039 -0.894 11.992 1 97.38 55 CYS B C 1
ATOM 1757 O O . CYS B 1 55 ? -6.133 -1.203 10.805 1 97.38 55 CYS B O 1
ATOM 1759 N N . THR B 1 56 ? -6.965 -1.13 12.891 1 98.62 56 THR B N 1
ATOM 1760 C CA . THR B 1 56 ? -8.203 -1.806 12.508 1 98.62 56 THR B CA 1
ATOM 1761 C C . THR B 1 56 ? -9.125 -0.858 11.742 1 98.62 56 THR B C 1
ATOM 1763 O O . THR B 1 56 ? -9.492 0.201 12.25 1 98.62 56 THR B O 1
ATOM 1766 N N . VAL B 1 57 ? -9.477 -1.263 10.508 1 98.88 57 VAL B N 1
ATOM 1767 C CA . VAL B 1 57 ? -10.336 -0.396 9.711 1 98.88 57 VAL B CA 1
ATOM 1768 C C . VAL B 1 57 ? -11.789 -0.848 9.836 1 98.88 57 VAL B C 1
ATOM 1770 O O . VAL B 1 57 ? -12.086 -1.834 10.516 1 98.88 57 VAL B O 1
ATOM 1773 N N . LEU B 1 58 ? -12.672 -0.076 9.305 1 98.94 58 LEU B N 1
ATOM 1774 C CA . LEU B 1 58 ? -14.094 -0.428 9.32 1 98.94 58 LEU B CA 1
ATOM 1775 C C . LEU B 1 58 ? -14.484 -1.134 8.023 1 98.94 58 LEU B C 1
ATOM 1777 O O . LEU B 1 58 ? -13.703 -1.171 7.07 1 98.94 58 LEU B O 1
ATOM 1781 N N . TRP B 1 59 ? -15.68 -1.743 8.086 1 98.94 59 TRP B N 1
ATOM 1782 C CA . TRP B 1 59 ? -16.156 -2.408 6.879 1 98.94 59 TRP B CA 1
ATOM 1783 C C . TRP B 1 59 ? -17.688 -2.453 6.848 1 98.94 59 TRP B C 1
ATOM 1785 O O . TRP B 1 59 ? -18.328 -2.285 7.879 1 98.94 59 TRP B O 1
ATOM 1795 N N . ALA B 1 60 ? -18.172 -2.566 5.66 1 98.88 60 ALA B N 1
ATOM 1796 C CA . ALA B 1 60 ? -19.609 -2.719 5.422 1 98.88 60 ALA B CA 1
ATOM 1797 C C . ALA B 1 60 ? -19.875 -3.666 4.258 1 98.88 60 ALA B C 1
ATOM 1799 O O . ALA B 1 60 ? -19 -3.887 3.416 1 98.88 60 ALA B O 1
ATOM 1800 N N . ILE B 1 61 ? -21.078 -4.227 4.223 1 98.94 61 ILE B N 1
ATOM 1801 C CA . ILE B 1 61 ? -21.5 -5.059 3.107 1 98.94 61 ILE B CA 1
ATOM 1802 C C . ILE B 1 61 ? -22.141 -4.188 2.025 1 98.94 61 ILE B C 1
ATOM 1804 O O . ILE B 1 61 ? -22.906 -3.277 2.326 1 98.94 61 ILE B O 1
ATOM 1808 N N . LEU B 1 62 ? -21.766 -4.465 0.793 1 98.88 62 LEU B N 1
ATOM 1809 C CA . LEU B 1 62 ? -22.344 -3.736 -0.323 1 98.88 62 LEU B CA 1
ATOM 1810 C C . LEU B 1 62 ? -23.625 -4.422 -0.813 1 98.88 62 LEU B C 1
ATOM 1812 O O . LEU B 1 62 ? -23.719 -5.648 -0.761 1 98.88 62 LEU B O 1
ATOM 1816 N N . ASP B 1 63 ? -24.516 -3.58 -1.324 1 98.69 63 ASP B N 1
ATOM 1817 C CA . ASP B 1 63 ? -25.703 -4.102 -2.002 1 98.69 63 ASP B CA 1
ATOM 1818 C C . ASP B 1 63 ? -25.422 -4.34 -3.484 1 98.69 63 ASP B C 1
ATOM 1820 O O . ASP B 1 63 ? -26.156 -3.84 -4.344 1 98.69 63 ASP B O 1
ATOM 1824 N N . LEU B 1 64 ? -24.344 -4.887 -3.82 1 98.44 64 LEU B N 1
ATOM 1825 C CA . LEU B 1 64 ? -23.891 -5.332 -5.133 1 98.44 64 LEU B CA 1
ATOM 1826 C C . LEU B 1 64 ? -23.312 -6.738 -5.055 1 98.44 64 LEU B C 1
ATOM 1828 O O . LEU B 1 64 ? -22.672 -7.102 -4.059 1 98.44 64 LEU B O 1
ATOM 1832 N N . ASP B 1 65 ? -23.5 -7.465 -6.109 1 98.06 65 ASP B N 1
ATOM 1833 C CA . ASP B 1 65 ? -22.984 -8.828 -6.074 1 98.06 65 ASP B CA 1
ATOM 1834 C C . ASP B 1 65 ? -22.016 -9.078 -7.227 1 98.06 65 ASP B C 1
ATOM 1836 O O . ASP B 1 65 ? -21.672 -10.227 -7.512 1 98.06 65 ASP B O 1
ATOM 1840 N N . ASN B 1 66 ? -21.656 -8.016 -7.906 1 98.31 66 ASN B N 1
ATOM 1841 C CA . ASN B 1 66 ? -20.672 -8.039 -8.992 1 98.31 66 ASN B CA 1
ATOM 1842 C C . ASN B 1 66 ? -19.453 -7.195 -8.664 1 98.31 66 ASN B C 1
ATOM 1844 O O . ASN B 1 66 ? -19.562 -6 -8.391 1 98.31 66 ASN B O 1
ATOM 1848 N N . LEU B 1 67 ? -18.297 -7.828 -8.742 1 98 67 LEU B N 1
ATOM 1849 C CA . LEU B 1 67 ? -17.062 -7.176 -8.281 1 98 67 LEU B CA 1
ATOM 1850 C C . LEU B 1 67 ? -16.766 -5.941 -9.125 1 98 67 LEU B C 1
ATOM 1852 O O . LEU B 1 67 ? -16.406 -4.895 -8.586 1 98 67 LEU B O 1
ATOM 1856 N N . ASP B 1 68 ? -16.906 -6.074 -10.422 1 97.38 68 ASP B N 1
ATOM 1857 C CA . ASP B 1 68 ? -16.625 -4.945 -11.305 1 97.38 68 ASP B CA 1
ATOM 1858 C C . ASP B 1 68 ? -17.531 -3.76 -10.992 1 97.38 68 ASP B C 1
ATOM 1860 O O . ASP B 1 68 ? -17.094 -2.611 -10.977 1 97.38 68 ASP B O 1
ATOM 1864 N N . GLU B 1 69 ? -18.75 -4.062 -10.766 1 98.25 69 GLU B N 1
ATOM 1865 C CA . GLU B 1 69 ? -19.719 -3.021 -10.406 1 98.25 69 GLU B CA 1
ATOM 1866 C C . GLU B 1 69 ? -19.375 -2.398 -9.055 1 98.25 69 GLU B C 1
ATOM 1868 O O . GLU B 1 69 ? -19.516 -1.188 -8.875 1 98.25 69 GLU B O 1
ATOM 1873 N N . ALA B 1 70 ? -18.969 -3.256 -8.133 1 98.62 70 ALA B N 1
ATOM 1874 C CA . ALA B 1 70 ? -18.578 -2.773 -6.805 1 98.62 70 ALA B CA 1
ATOM 1875 C C . ALA B 1 70 ? -17.391 -1.831 -6.883 1 98.62 70 ALA B C 1
ATOM 1877 O O . ALA B 1 70 ? -17.406 -0.751 -6.289 1 98.62 70 ALA B O 1
ATOM 1878 N N . ARG B 1 71 ? -16.375 -2.201 -7.605 1 98.31 71 ARG B N 1
ATOM 1879 C CA . ARG B 1 71 ? -15.195 -1.366 -7.789 1 98.31 71 ARG B CA 1
ATOM 1880 C C . ARG B 1 71 ? -15.562 -0.028 -8.422 1 98.31 71 ARG B C 1
ATOM 1882 O O . ARG B 1 71 ? -15.078 1.021 -7.992 1 98.31 71 ARG B O 1
ATOM 1889 N N . GLU B 1 72 ? -16.422 -0.084 -9.445 1 98 72 GLU B N 1
ATOM 1890 C CA . GLU B 1 72 ? -16.844 1.126 -10.141 1 98 72 GLU B CA 1
ATOM 1891 C C . GLU B 1 72 ? -17.641 2.047 -9.219 1 98 72 GLU B C 1
ATOM 1893 O O . GLU B 1 72 ? -17.453 3.266 -9.242 1 98 72 GLU B O 1
ATOM 1898 N N . ALA B 1 73 ? -18.484 1.457 -8.43 1 98.5 73 ALA B N 1
ATOM 1899 C CA . ALA B 1 73 ? -19.266 2.248 -7.484 1 98.5 73 ALA B CA 1
ATOM 1900 C C . ALA B 1 73 ? -18.359 2.982 -6.5 1 98.5 73 ALA B C 1
ATOM 1902 O O . ALA B 1 73 ? -18.578 4.168 -6.223 1 98.5 73 ALA B O 1
ATOM 1903 N N . LEU B 1 74 ? -17.375 2.283 -6 1 98.62 74 LEU B N 1
ATOM 1904 C CA . LEU B 1 74 ? -16.453 2.91 -5.07 1 98.62 74 LEU B CA 1
ATOM 1905 C C . LEU B 1 74 ? -15.617 3.979 -5.77 1 98.62 74 LEU B C 1
ATOM 1907 O O . LEU B 1 74 ? -15.367 5.047 -5.207 1 98.62 74 LEU B O 1
ATOM 1911 N N . ARG B 1 75 ? -15.172 3.709 -6.977 1 98.06 75 ARG B N 1
ATOM 1912 C CA . ARG B 1 75 ? -14.406 4.688 -7.75 1 98.06 75 ARG B CA 1
ATOM 1913 C C . ARG B 1 75 ? -15.172 5.996 -7.883 1 98.06 75 ARG B C 1
ATOM 1915 O O . ARG B 1 75 ? -14.609 7.074 -7.676 1 98.06 75 ARG B O 1
ATOM 1922 N N . ILE B 1 76 ? -16.422 5.879 -8.242 1 97.75 76 ILE B N 1
ATOM 1923 C CA . ILE B 1 76 ? -17.281 7.039 -8.438 1 97.75 76 ILE B CA 1
ATOM 1924 C C . ILE B 1 76 ? -17.453 7.797 -7.121 1 97.75 76 ILE B C 1
ATOM 1926 O O . ILE B 1 76 ? -17.266 9.016 -7.074 1 97.75 76 ILE B O 1
ATOM 1930 N N . ARG B 1 77 ? -17.75 7.113 -6.059 1 98 77 ARG B N 1
ATOM 1931 C CA . ARG B 1 77 ? -17.953 7.73 -4.75 1 98 77 ARG B CA 1
ATOM 1932 C C . ARG B 1 77 ? -16.703 8.484 -4.301 1 98 77 ARG B C 1
ATOM 1934 O O . ARG B 1 77 ? -16.797 9.531 -3.658 1 98 77 ARG B O 1
ATOM 1941 N N . GLU B 1 78 ? -15.516 7.844 -4.543 1 96.69 78 GLU B N 1
ATOM 1942 C CA . GLU B 1 78 ? -14.266 8.414 -4.062 1 96.69 78 GLU B CA 1
ATOM 1943 C C . GLU B 1 78 ? -13.75 9.492 -5.012 1 96.69 78 GLU B C 1
ATOM 1945 O O . GLU B 1 78 ? -12.734 10.141 -4.734 1 96.69 78 GLU B O 1
ATOM 1950 N N . GLY B 1 79 ? -14.414 9.703 -6.16 1 95.25 79 GLY B N 1
ATOM 1951 C CA . GLY B 1 79 ? -14.016 10.719 -7.117 1 95.25 79 GLY B CA 1
ATOM 1952 C C . GLY B 1 79 ? -12.711 10.398 -7.816 1 95.25 79 GLY B C 1
ATOM 1953 O O . GLY B 1 79 ? -11.945 11.305 -8.172 1 95.25 79 GLY B O 1
ATOM 1954 N N . VAL B 1 80 ? -12.391 9.117 -7.957 1 95.5 80 VAL B N 1
ATOM 1955 C CA . VAL B 1 80 ? -11.188 8.688 -8.656 1 95.5 80 VAL B CA 1
ATOM 1956 C C . VAL B 1 80 ? -11.414 8.75 -10.164 1 95.5 80 VAL B C 1
ATOM 1958 O O . VAL B 1 80 ? -12.375 8.18 -10.68 1 95.5 80 VAL B O 1
ATOM 1961 N N . PRO B 1 81 ? -10.531 9.398 -10.875 1 94.38 81 PRO B N 1
ATOM 1962 C CA . PRO B 1 81 ? -10.688 9.445 -12.336 1 94.38 81 PRO B CA 1
ATOM 1963 C C . PRO B 1 81 ? -10.688 8.055 -12.969 1 94.38 81 PRO B C 1
ATOM 1965 O O . PRO B 1 81 ? -9.977 7.156 -12.5 1 94.38 81 PRO B O 1
ATOM 1968 N N . GLN B 1 82 ? -11.383 7.895 -14.047 1 92.69 82 GLN B N 1
ATOM 1969 C CA . GLN B 1 82 ? -11.578 6.605 -14.703 1 92.69 82 GLN B CA 1
ATOM 1970 C C . GLN B 1 82 ? -10.258 6.031 -15.203 1 92.69 82 GLN B C 1
ATOM 1972 O O . GLN B 1 82 ? -10.07 4.812 -15.203 1 92.69 82 GLN B O 1
ATOM 1977 N N . ASP B 1 83 ? -9.352 6.883 -15.57 1 90.75 83 ASP B N 1
ATOM 1978 C CA . ASP B 1 83 ? -8.102 6.426 -16.172 1 90.75 83 ASP B CA 1
ATOM 1979 C C . ASP B 1 83 ? -7.039 6.176 -15.102 1 90.75 83 ASP B C 1
ATOM 1981 O O . ASP B 1 83 ? -5.926 5.75 -15.414 1 90.75 83 ASP B O 1
ATOM 1985 N N . ARG B 1 84 ? -7.469 6.441 -13.922 1 92.56 84 ARG B N 1
ATOM 1986 C CA . ARG B 1 84 ? -6.523 6.219 -12.836 1 92.56 84 ARG B CA 1
ATOM 1987 C C . ARG B 1 84 ? -6.5 4.754 -12.422 1 92.56 84 ARG B C 1
ATOM 1989 O O . ARG B 1 84 ? -7.52 4.203 -12 1 92.56 84 ARG B O 1
ATOM 1996 N N . GLU B 1 85 ? -5.297 4.074 -12.375 1 87.62 85 GLU B N 1
ATOM 1997 C CA . GLU B 1 85 ? -5.16 2.627 -12.234 1 87.62 85 GLU B CA 1
ATOM 1998 C C . GLU B 1 85 ? -4.984 2.227 -10.773 1 87.62 85 GLU B C 1
ATOM 2000 O O . GLU B 1 85 ? -5.152 1.059 -10.422 1 87.62 85 GLU B O 1
ATOM 2005 N N . ASP B 1 86 ? -4.668 3.152 -9.938 1 88.88 86 ASP B N 1
ATOM 2006 C CA . ASP B 1 86 ? -4.32 2.83 -8.555 1 88.88 86 ASP B CA 1
ATOM 2007 C C . ASP B 1 86 ? -5.449 3.201 -7.602 1 88.88 86 ASP B C 1
ATOM 2009 O O . ASP B 1 86 ? -5.246 3.285 -6.391 1 88.88 86 ASP B O 1
ATOM 2013 N N . GLY B 1 87 ? -6.625 3.412 -8.141 1 95.31 87 GLY B N 1
ATOM 2014 C CA . GLY B 1 87 ? -7.648 4.051 -7.332 1 95.31 87 GLY B CA 1
ATOM 2015 C C . GLY B 1 87 ? -8.391 3.082 -6.43 1 95.31 87 GLY B C 1
ATOM 2016 O O . GLY B 1 87 ? -8.859 3.465 -5.359 1 95.31 87 GLY B O 1
ATOM 2017 N N . ILE B 1 88 ? -8.5 1.844 -6.961 1 98.06 88 ILE B N 1
ATOM 2018 C CA . ILE B 1 88 ? -9.312 0.889 -6.219 1 98.06 88 ILE B CA 1
ATOM 2019 C C . ILE B 1 88 ? -8.562 -0.43 -6.07 1 98.06 88 ILE B C 1
ATOM 2021 O O . ILE B 1 88 ? -8.094 -1 -7.059 1 98.06 88 ILE B O 1
ATOM 2025 N N . GLY B 1 89 ? -8.367 -0.881 -4.801 1 98.44 89 GLY B N 1
ATOM 2026 C CA . GLY B 1 89 ? -7.898 -2.223 -4.5 1 98.44 89 GLY B CA 1
ATOM 2027 C C . GLY B 1 89 ? -9.023 -3.225 -4.32 1 98.44 89 GLY B C 1
ATOM 2028 O O . GLY B 1 89 ? -10.148 -2.848 -3.992 1 98.44 89 GLY B O 1
ATOM 2029 N N . SER B 1 90 ? -8.727 -4.43 -4.633 1 98.75 90 SER B N 1
ATOM 2030 C CA . SER B 1 90 ? -9.695 -5.504 -4.434 1 98.75 90 SER B CA 1
ATOM 2031 C C . SER B 1 90 ? -9.008 -6.832 -4.164 1 98.75 90 SER B C 1
ATOM 2033 O O . SER B 1 90 ? -7.844 -7.02 -4.531 1 98.75 90 SER B O 1
ATOM 2035 N N . PHE B 1 91 ? -9.711 -7.621 -3.438 1 98.81 91 PHE B N 1
ATOM 2036 C CA . PHE B 1 91 ? -9.25 -8.961 -3.086 1 98.81 91 PHE B CA 1
ATOM 2037 C C . PHE B 1 91 ? -10.344 -9.992 -3.326 1 98.81 91 PHE B C 1
ATOM 2039 O O . PHE B 1 91 ? -11.438 -9.891 -2.76 1 98.81 91 PHE B O 1
ATOM 2046 N N . MET B 1 92 ? -10.031 -10.852 -4.238 1 96.88 92 MET B N 1
ATOM 2047 C CA . MET B 1 92 ? -10.898 -12.008 -4.398 1 96.88 92 MET B CA 1
ATOM 2048 C C . MET B 1 92 ? -10.586 -13.07 -3.348 1 96.88 92 MET B C 1
ATOM 2050 O O . MET B 1 92 ? -9.523 -13.703 -3.391 1 96.88 92 MET B O 1
ATOM 2054 N N . VAL B 1 93 ? -11.586 -13.383 -2.514 1 98.31 93 VAL B N 1
ATOM 2055 C CA . VAL B 1 93 ? -11.336 -14.242 -1.36 1 98.31 93 VAL B CA 1
ATOM 2056 C C . VAL B 1 93 ? -11.32 -15.703 -1.798 1 98.31 93 VAL B C 1
ATOM 2058 O O . VAL B 1 93 ? -12.242 -16.156 -2.488 1 98.31 93 VAL B O 1
ATOM 2061 N N . GLY B 1 94 ? -10.289 -16.375 -1.469 1 98.06 94 GLY B N 1
ATOM 2062 C CA . GLY B 1 94 ? -10.188 -17.797 -1.743 1 98.06 94 GLY B CA 1
ATOM 2063 C C . GLY B 1 94 ? -10.5 -18.672 -0.536 1 98.06 94 GLY B C 1
ATOM 2064 O O . GLY B 1 94 ? -11.258 -18.25 0.349 1 98.06 94 GLY B O 1
ATOM 2065 N N . LYS B 1 95 ? -9.961 -19.906 -0.627 1 97.94 95 LYS B N 1
ATOM 2066 C CA . LYS B 1 95 ? -10.203 -20.859 0.454 1 97.94 95 LYS B CA 1
ATOM 2067 C C . LYS B 1 95 ? -9.008 -20.938 1.398 1 97.94 95 LYS B C 1
ATOM 2069 O O . LYS B 1 95 ? -9.141 -21.375 2.543 1 97.94 95 LYS B O 1
ATOM 2074 N N . THR B 1 96 ? -7.906 -20.516 0.904 1 98.06 96 THR B N 1
ATOM 2075 C CA . THR B 1 96 ? -6.672 -20.609 1.674 1 98.06 96 THR B CA 1
ATOM 2076 C C . THR B 1 96 ? -6.477 -19.375 2.553 1 98.06 96 THR B C 1
ATOM 2078 O O . THR B 1 96 ? -6.527 -18.25 2.064 1 98.06 96 THR B O 1
ATOM 2081 N N . VAL B 1 97 ? -6.273 -19.656 3.885 1 98.12 97 VAL B N 1
ATOM 2082 C CA . VAL B 1 97 ? -6.027 -18.562 4.816 1 98.12 97 VAL B CA 1
ATOM 2083 C C . VAL B 1 97 ? -4.582 -18.094 4.684 1 98.12 97 VAL B C 1
ATOM 2085 O O . VAL B 1 97 ? -3.693 -18.578 5.383 1 98.12 97 VAL B O 1
ATOM 2088 N N . ALA B 1 98 ? -4.367 -17.172 3.754 1 98.06 98 ALA B N 1
ATOM 2089 C CA . ALA B 1 98 ? -3.037 -16.641 3.494 1 98.06 98 ALA B CA 1
ATOM 2090 C C . ALA B 1 98 ? -3.076 -15.117 3.363 1 98.06 98 ALA B C 1
ATOM 2092 O O . ALA B 1 98 ? -3.422 -14.594 2.305 1 98.06 98 ALA B O 1
ATOM 2093 N N . GLY B 1 99 ? -2.619 -14.43 4.426 1 98.31 99 GLY B N 1
ATOM 2094 C CA . GLY B 1 99 ? -2.566 -12.977 4.395 1 98.31 99 GLY B CA 1
ATOM 2095 C C . GLY B 1 99 ? -3.547 -12.328 5.352 1 98.31 99 GLY B C 1
ATOM 2096 O O . GLY B 1 99 ? -4.426 -12.992 5.902 1 98.31 99 GLY B O 1
ATOM 2097 N N . VAL B 1 100 ? -3.439 -11.023 5.477 1 98.44 100 VAL B N 1
ATOM 2098 C CA . VAL B 1 100 ? -4.117 -10.203 6.477 1 98.44 100 VAL B CA 1
ATOM 2099 C C . VAL B 1 100 ? -5.613 -10.148 6.168 1 98.44 100 VAL B C 1
ATOM 2101 O O . VAL B 1 100 ? -6.441 -10.367 7.055 1 98.44 100 VAL B O 1
ATOM 2104 N N . ILE B 1 101 ? -5.957 -9.883 4.93 1 98.88 101 ILE B N 1
ATOM 2105 C CA . ILE B 1 101 ? -7.363 -9.734 4.566 1 98.88 101 ILE B CA 1
ATOM 2106 C C . ILE B 1 101 ? -8.023 -11.109 4.477 1 98.88 101 ILE B C 1
ATOM 2108 O O . ILE B 1 101 ? -9.172 -11.281 4.887 1 98.88 101 ILE B O 1
ATOM 2112 N N . ALA B 1 102 ? -7.316 -12.094 4.008 1 98.88 102 ALA B N 1
ATOM 2113 C CA . ALA B 1 102 ? -7.852 -13.445 3.924 1 98.88 102 ALA B CA 1
ATOM 2114 C C . ALA B 1 102 ? -8.227 -13.977 5.305 1 98.88 102 ALA B C 1
ATOM 2116 O O . ALA B 1 102 ? -9.32 -14.523 5.488 1 98.88 102 ALA B O 1
ATOM 2117 N N . GLU B 1 103 ? -7.324 -13.797 6.262 1 98.69 103 GLU B N 1
ATOM 2118 C CA . GLU B 1 103 ? -7.551 -14.273 7.621 1 98.69 103 GLU B CA 1
ATOM 2119 C C . GLU B 1 103 ? -8.812 -13.656 8.219 1 98.69 103 GLU B C 1
ATOM 2121 O O . GLU B 1 103 ? -9.508 -14.297 9.008 1 98.69 103 GLU B O 1
ATOM 2126 N N . TRP B 1 104 ? -9.07 -12.492 7.879 1 98.81 104 TRP B N 1
ATOM 2127 C CA . TRP B 1 104 ? -10.219 -11.742 8.383 1 98.81 104 TRP B CA 1
ATOM 2128 C C . TRP B 1 104 ? -11.484 -12.102 7.602 1 98.81 104 TRP B C 1
ATOM 2130 O O . TRP B 1 104 ? -12.547 -12.281 8.188 1 98.81 104 TRP B O 1
ATOM 2140 N N . ALA B 1 105 ? -11.43 -12.266 6.324 1 98.88 105 ALA B N 1
ATOM 2141 C CA . ALA B 1 105 ? -12.586 -12.328 5.43 1 98.88 105 ALA B CA 1
ATOM 2142 C C . ALA B 1 105 ? -13.172 -13.734 5.391 1 98.88 105 ALA B C 1
ATOM 2144 O O . ALA B 1 105 ? -14.383 -13.906 5.289 1 98.88 105 ALA B O 1
ATOM 2145 N N . ILE B 1 106 ? -12.328 -14.75 5.484 1 98.81 106 ILE B N 1
ATOM 2146 C CA . ILE B 1 106 ? -12.766 -16.125 5.25 1 98.81 106 ILE B CA 1
ATOM 2147 C C . ILE B 1 106 ? -13.75 -16.547 6.344 1 98.81 106 ILE B C 1
ATOM 2149 O O . ILE B 1 106 ? -14.844 -17.016 6.051 1 98.81 106 ILE B O 1
ATOM 2153 N N . PRO B 1 107 ? -13.414 -16.297 7.613 1 98.56 107 PRO B N 1
ATOM 2154 C CA . PRO B 1 107 ? -14.383 -16.688 8.641 1 98.56 107 PRO B CA 1
ATOM 2155 C C . PRO B 1 107 ? -15.695 -15.906 8.555 1 98.56 107 PRO B C 1
ATOM 2157 O O . PRO B 1 107 ? -16.703 -16.328 9.133 1 98.56 107 PRO B O 1
ATOM 2160 N N . ARG B 1 108 ? -15.695 -14.836 7.871 1 98.44 108 ARG B N 1
ATOM 2161 C CA . ARG B 1 108 ? -16.875 -13.992 7.738 1 98.44 108 ARG B CA 1
ATOM 2162 C C . ARG B 1 108 ? -17.656 -14.328 6.461 1 98.44 108 ARG B C 1
ATOM 2164 O O . ARG B 1 108 ? -18.656 -13.672 6.148 1 98.44 108 ARG B O 1
ATOM 2171 N N . GLN B 1 109 ? -17.141 -15.266 5.719 1 98.31 109 GLN B N 1
ATOM 2172 C CA . GLN B 1 109 ? -17.766 -15.812 4.523 1 98.31 109 GLN B CA 1
ATOM 2173 C C . GLN B 1 109 ? -17.969 -14.734 3.463 1 98.31 109 GLN B C 1
ATOM 2175 O O . GLN B 1 109 ? -19.031 -14.648 2.846 1 98.31 109 GLN B O 1
ATOM 2180 N N . LEU B 1 110 ? -17.047 -13.891 3.314 1 98.81 110 LEU B N 1
ATOM 2181 C CA . LEU B 1 110 ? -17.031 -12.891 2.254 1 98.81 110 LEU B CA 1
ATOM 2182 C C . LEU B 1 110 ? -16.438 -13.469 0.969 1 98.81 110 LEU B C 1
ATOM 2184 O O . LEU B 1 110 ? -15.523 -14.281 1.013 1 98.81 110 LEU B O 1
ATOM 2188 N N . ASP B 1 111 ? -17 -12.961 -0.145 1 98.75 111 ASP B N 1
ATOM 2189 C CA . ASP B 1 111 ? -16.484 -13.422 -1.437 1 98.75 111 ASP B CA 1
ATOM 2190 C C . ASP B 1 111 ? -15.43 -12.469 -1.984 1 98.75 111 ASP B C 1
ATOM 2192 O O . ASP B 1 111 ? -14.531 -12.891 -2.713 1 98.75 111 ASP B O 1
ATOM 2196 N N . ALA B 1 112 ? -15.578 -11.195 -1.675 1 98.81 112 ALA B N 1
ATOM 2197 C CA . ALA B 1 112 ? -14.648 -10.18 -2.156 1 98.81 112 ALA B CA 1
ATOM 2198 C C . ALA B 1 112 ? -14.602 -8.992 -1.207 1 98.81 112 ALA B C 1
ATOM 2200 O O . ALA B 1 112 ? -15.516 -8.789 -0.406 1 98.81 112 ALA B O 1
ATOM 2201 N N . VAL B 1 113 ? -13.539 -8.312 -1.272 1 98.94 113 VAL B N 1
ATOM 2202 C CA . VAL B 1 113 ? -13.305 -7.105 -0.487 1 98.94 113 VAL B CA 1
ATOM 2203 C C . VAL B 1 113 ? -12.766 -5.996 -1.39 1 98.94 113 VAL B C 1
ATOM 2205 O O . VAL B 1 113 ? -11.906 -6.242 -2.24 1 98.94 113 VAL B O 1
ATOM 2208 N N . ILE B 1 114 ? -13.305 -4.77 -1.292 1 98.88 114 ILE B N 1
ATOM 2209 C CA . ILE B 1 114 ? -12.789 -3.643 -2.062 1 98.88 114 ILE B CA 1
ATOM 2210 C C . ILE B 1 114 ? -12.414 -2.502 -1.12 1 98.88 114 ILE B C 1
ATOM 2212 O O . ILE B 1 114 ? -12.93 -2.418 -0.002 1 98.88 114 ILE B O 1
ATOM 2216 N N . TRP B 1 115 ? -11.508 -1.644 -1.526 1 98.81 115 TRP B N 1
ATOM 2217 C CA . TRP B 1 115 ? -11.086 -0.484 -0.747 1 98.81 115 TRP B CA 1
ATOM 2218 C C . TRP B 1 115 ? -10.484 0.591 -1.647 1 98.81 115 TRP B C 1
ATOM 2220 O O . TRP B 1 115 ? -10.156 0.325 -2.805 1 98.81 115 TRP B O 1
ATOM 2230 N N . THR B 1 116 ? -10.422 1.823 -1.188 1 98.19 116 THR B N 1
ATOM 2231 C CA . THR B 1 116 ? -9.703 2.893 -1.875 1 98.19 116 THR B CA 1
ATOM 2232 C C . THR B 1 116 ? -8.195 2.662 -1.807 1 98.19 116 THR B C 1
ATOM 2234 O O . THR B 1 116 ? -7.629 2.523 -0.72 1 98.19 116 THR B O 1
ATOM 2237 N N . GLY B 1 117 ? -7.539 2.625 -2.943 1 96.81 117 GLY B N 1
ATOM 2238 C CA . GLY B 1 117 ? -6.141 2.23 -3.006 1 96.81 117 GLY B CA 1
ATOM 2239 C C . GLY B 1 117 ? -5.211 3.387 -3.318 1 96.81 117 GLY B C 1
ATOM 2240 O O . GLY B 1 117 ? -4.055 3.178 -3.691 1 96.81 117 GLY B O 1
ATOM 2241 N N . LEU B 1 118 ? -5.609 4.672 -3.221 1 96.38 118 LEU B N 1
ATOM 2242 C CA . LEU B 1 118 ? -4.793 5.828 -3.578 1 96.38 118 LEU B CA 1
ATOM 2243 C C . LEU B 1 118 ? -3.617 5.977 -2.619 1 96.38 118 LEU B C 1
ATOM 2245 O O . LEU B 1 118 ? -3.783 5.867 -1.403 1 96.38 118 LEU B O 1
ATOM 2249 N N . PRO B 1 119 ? -2.443 6.242 -3.158 1 96.69 119 PRO B N 1
ATOM 2250 C CA . PRO B 1 119 ? -1.266 6.43 -2.309 1 96.69 119 PRO B CA 1
ATOM 2251 C C . PRO B 1 119 ? -1.224 7.809 -1.656 1 96.69 119 PRO B C 1
ATOM 2253 O O . PRO B 1 119 ? -2.057 8.664 -1.962 1 96.69 119 PRO B O 1
ATOM 2256 N N . PRO B 1 120 ? -0.251 8 -0.779 1 97.94 120 PRO B N 1
ATOM 2257 C CA . PRO B 1 120 ? 0.009 9.336 -0.248 1 97.94 120 PRO B CA 1
ATOM 2258 C C . PRO B 1 120 ? 0.303 10.359 -1.344 1 97.94 120 PRO B C 1
ATOM 2260 O O . PRO B 1 120 ? 0.705 9.992 -2.449 1 97.94 120 PRO B O 1
ATOM 2263 N N . ARG B 1 121 ? 0.042 11.539 -1.023 1 97.88 121 ARG B N 1
ATOM 2264 C CA . ARG B 1 121 ? 0.31 12.68 -1.888 1 97.88 121 ARG B CA 1
ATOM 2265 C C . ARG B 1 121 ? 0.637 13.922 -1.064 1 97.88 121 ARG B C 1
ATOM 2267 O O . ARG B 1 121 ? -0.184 14.375 -0.265 1 97.88 121 ARG B O 1
ATOM 2274 N N . PHE B 1 122 ? 1.757 14.406 -1.304 1 98.12 122 PHE B N 1
ATOM 2275 C CA . PHE B 1 122 ? 2.186 15.594 -0.569 1 98.12 122 PHE B CA 1
ATOM 2276 C C . PHE B 1 122 ? 2.93 16.562 -1.483 1 98.12 122 PHE B C 1
ATOM 2278 O O . PHE B 1 122 ? 3.742 16.141 -2.311 1 98.12 122 PHE B O 1
ATOM 2285 N N . GLY B 1 123 ? 2.557 17.812 -1.38 1 95.12 123 GLY B N 1
ATOM 2286 C CA . GLY B 1 123 ? 3.188 18.812 -2.227 1 95.12 123 GLY B CA 1
ATOM 2287 C C . GLY B 1 123 ? 2.918 18.594 -3.703 1 95.12 123 GLY B C 1
ATOM 2288 O O . GLY B 1 123 ? 3.783 18.859 -4.543 1 95.12 123 GLY B O 1
ATOM 2289 N N . GLY B 1 124 ? 1.833 18.016 -3.949 1 94.81 124 GLY B N 1
ATOM 2290 C CA . GLY B 1 124 ? 1.461 17.766 -5.332 1 94.81 124 GLY B CA 1
ATOM 2291 C C . GLY B 1 124 ? 2.15 16.562 -5.934 1 94.81 124 GLY B C 1
ATOM 2292 O O . GLY B 1 124 ? 1.968 16.25 -7.113 1 94.81 124 GLY B O 1
ATOM 2293 N N . ILE B 1 125 ? 2.867 15.867 -5.109 1 95.69 125 ILE B N 1
ATOM 2294 C CA . ILE B 1 125 ? 3.611 14.719 -5.613 1 95.69 125 ILE B CA 1
ATOM 2295 C C . ILE B 1 125 ? 2.934 13.43 -5.16 1 95.69 125 ILE B C 1
ATOM 2297 O O . ILE B 1 125 ? 2.85 13.148 -3.963 1 95.69 125 ILE B O 1
ATOM 2301 N N . GLU B 1 126 ? 2.469 12.602 -6.16 1 96.38 126 GLU B N 1
ATOM 2302 C CA . GLU B 1 126 ? 1.898 11.289 -5.898 1 96.38 126 GLU B CA 1
ATOM 2303 C C . GLU B 1 126 ? 2.955 10.32 -5.363 1 96.38 126 GLU B C 1
ATOM 2305 O O . GLU B 1 126 ? 4.055 10.234 -5.914 1 96.38 126 GLU B O 1
ATOM 2310 N N . GLY B 1 127 ? 2.631 9.625 -4.258 1 97.25 127 GLY B N 1
ATOM 2311 C CA . GLY B 1 127 ? 3.535 8.625 -3.703 1 97.25 127 GLY B CA 1
ATOM 2312 C C . GLY B 1 127 ? 4.48 9.195 -2.66 1 97.25 127 GLY B C 1
ATOM 2313 O O . GLY B 1 127 ? 5.191 8.445 -1.984 1 97.25 127 GLY B O 1
ATOM 2314 N N . LEU B 1 128 ? 4.504 10.523 -2.525 1 98.31 128 LEU B N 1
ATOM 2315 C CA . LEU B 1 128 ? 5.371 11.141 -1.53 1 98.31 128 LEU B CA 1
ATOM 2316 C C . LEU B 1 128 ? 4.695 11.172 -0.163 1 98.31 128 LEU B C 1
ATOM 2318 O O . LEU B 1 128 ? 3.623 11.758 -0.009 1 98.31 128 LEU B O 1
ATOM 2322 N N . VAL B 1 129 ? 5.266 10.484 0.81 1 98.62 129 VAL B N 1
ATOM 2323 C CA . VAL B 1 129 ? 4.848 10.492 2.207 1 98.62 129 VAL B CA 1
ATOM 2324 C C . VAL B 1 129 ? 5.562 11.617 2.953 1 98.62 129 VAL B C 1
ATOM 2326 O O . VAL B 1 129 ? 6.797 11.688 2.951 1 98.62 129 VAL B O 1
ATOM 2329 N N . PRO B 1 130 ? 4.832 12.508 3.578 1 98 130 PRO B N 1
ATOM 2330 C CA . PRO B 1 130 ? 5.48 13.523 4.414 1 98 130 PRO B CA 1
ATOM 2331 C C . PRO B 1 130 ? 5.961 12.961 5.75 1 98 130 PRO B C 1
ATOM 2333 O O . PRO B 1 130 ? 5.438 11.953 6.227 1 98 130 PRO B O 1
ATOM 2336 N N . ALA B 1 131 ? 6.914 13.664 6.332 1 98.56 131 ALA B N 1
ATOM 2337 C CA . ALA B 1 131 ? 7.168 13.438 7.754 1 98.56 131 ALA B CA 1
ATOM 2338 C C . ALA B 1 131 ? 6.027 13.977 8.609 1 98.56 131 ALA B C 1
ATOM 2340 O O . ALA B 1 131 ? 5.262 14.836 8.164 1 98.56 131 ALA B O 1
ATOM 2341 N N . ALA B 1 132 ? 5.953 13.438 9.844 1 98.5 132 ALA B N 1
ATOM 2342 C CA . ALA B 1 132 ? 4.875 13.852 10.734 1 98.5 132 ALA B CA 1
ATOM 2343 C C . ALA B 1 132 ? 4.898 15.359 10.961 1 98.5 132 ALA B C 1
ATOM 2345 O O . ALA B 1 132 ? 3.852 16.016 10.938 1 98.5 132 ALA B O 1
ATOM 2346 N N . GLU B 1 133 ? 6.062 15.891 11.141 1 98.5 133 GLU B N 1
ATOM 2347 C CA . GLU B 1 133 ? 6.152 17.328 11.414 1 98.5 133 GLU B CA 1
ATOM 2348 C C . GLU B 1 133 ? 5.781 18.141 10.18 1 98.5 133 GLU B C 1
ATOM 2350 O O . GLU B 1 133 ? 5.262 19.25 10.305 1 98.5 133 GLU B O 1
ATOM 2355 N N . ASP B 1 134 ? 6.039 17.609 8.977 1 98.5 134 ASP B N 1
ATOM 2356 C CA . ASP B 1 134 ? 5.617 18.281 7.754 1 98.5 134 ASP B CA 1
ATOM 2357 C C . ASP B 1 134 ? 4.094 18.312 7.633 1 98.5 134 ASP B C 1
ATOM 2359 O O . ASP B 1 134 ? 3.518 19.297 7.172 1 98.5 134 ASP B O 1
ATOM 2363 N N . ALA B 1 135 ? 3.465 17.188 7.965 1 98.5 135 ALA B N 1
ATOM 2364 C CA . ALA B 1 135 ? 2.006 17.141 7.992 1 98.5 135 ALA B CA 1
ATOM 2365 C C . ALA B 1 135 ? 1.437 18.188 8.945 1 98.5 135 ALA B C 1
ATOM 2367 O O . ALA B 1 135 ? 0.501 18.906 8.602 1 98.5 135 ALA B O 1
ATOM 2368 N N . VAL B 1 136 ? 2.02 18.266 10.148 1 98.62 136 VAL B N 1
ATOM 2369 C CA . VAL B 1 136 ? 1.575 19.234 11.141 1 98.62 136 VAL B CA 1
ATOM 2370 C C . VAL B 1 136 ? 1.772 20.656 10.602 1 98.62 136 VAL B C 1
ATOM 2372 O O . VAL B 1 136 ? 0.881 21.5 10.711 1 98.62 136 VAL B O 1
ATOM 2375 N N . ALA B 1 137 ? 2.91 20.875 10 1 98.62 137 ALA B N 1
ATOM 2376 C CA . ALA B 1 137 ? 3.225 22.203 9.469 1 98.62 137 ALA B CA 1
ATOM 2377 C C . ALA B 1 137 ? 2.248 22.594 8.359 1 98.62 137 ALA B C 1
ATOM 2379 O O . ALA B 1 137 ? 1.835 23.75 8.266 1 98.62 137 ALA B O 1
ATOM 2380 N N . TYR B 1 138 ? 1.941 21.688 7.496 1 98.75 138 TYR B N 1
ATOM 2381 C CA . TYR B 1 138 ? 0.979 21.938 6.43 1 98.75 138 TYR B CA 1
ATOM 2382 C C . TYR B 1 138 ? -0.353 22.406 7 1 98.75 138 TYR B C 1
ATOM 2384 O O . TYR B 1 138 ? -0.881 23.438 6.578 1 98.75 138 TYR B O 1
ATOM 2392 N N . LEU B 1 139 ? -0.874 21.656 7.977 1 98.5 139 LEU B N 1
ATOM 2393 C CA . LEU B 1 139 ? -2.166 21.984 8.57 1 98.5 139 LEU B CA 1
ATOM 2394 C C . LEU B 1 139 ? -2.104 23.312 9.32 1 98.5 139 LEU B C 1
ATOM 2396 O O . LEU B 1 139 ? -3.059 24.094 9.289 1 98.5 139 LEU B O 1
ATOM 2400 N N . ALA B 1 140 ? -1.004 23.531 10 1 98.38 140 ALA B N 1
ATOM 2401 C CA . ALA B 1 140 ? -0.815 24.781 10.734 1 98.38 140 ALA B CA 1
ATOM 2402 C C . ALA B 1 140 ? -0.851 25.984 9.781 1 98.38 140 ALA B C 1
ATOM 2404 O O . ALA B 1 140 ? -1.2 27.094 10.188 1 98.38 140 ALA B O 1
ATOM 2405 N N . GLY B 1 141 ? -0.475 25.734 8.555 1 98.19 141 GLY B N 1
ATOM 2406 C CA . GLY B 1 141 ? -0.388 26.797 7.57 1 98.19 141 GLY B CA 1
ATOM 2407 C C . GLY B 1 141 ? -1.728 27.156 6.953 1 98.19 141 GLY B C 1
ATOM 2408 O O . GLY B 1 141 ? -1.861 28.188 6.293 1 98.19 141 GLY B O 1
ATOM 2409 N N . LEU B 1 142 ? -2.691 26.281 7.148 1 97.44 142 LEU B N 1
ATOM 2410 C CA . LEU B 1 142 ? -4.027 26.562 6.629 1 97.44 142 LEU B CA 1
ATOM 2411 C C . LEU B 1 142 ? -4.715 27.641 7.445 1 97.44 142 LEU B C 1
ATOM 2413 O O . LEU B 1 142 ? -4.336 27.906 8.594 1 97.44 142 LEU B O 1
ATOM 2417 N N . SER B 1 143 ? -5.715 28.375 6.797 1 96.56 143 SER B N 1
ATOM 2418 C CA . SER B 1 143 ? -6.453 29.422 7.488 1 96.56 143 SER B CA 1
ATOM 2419 C C . SER B 1 143 ? -7.926 29.422 7.09 1 96.56 143 SER B C 1
ATOM 2421 O O . SER B 1 143 ? -8.312 28.766 6.117 1 96.56 143 SER B O 1
ATOM 2423 N N . GLY B 1 144 ? -8.719 30.031 7.969 1 95.56 144 GLY B N 1
ATOM 2424 C CA . GLY B 1 144 ? -10.125 30.219 7.664 1 95.56 144 GLY B CA 1
ATOM 2425 C C . GLY B 1 144 ? -10.883 28.906 7.508 1 95.56 144 GLY B C 1
ATOM 2426 O O . GLY B 1 144 ? -10.766 28.016 8.352 1 95.56 144 GLY B O 1
ATOM 2427 N N . GLU B 1 145 ? -11.648 28.875 6.453 1 95.5 145 GLU B N 1
ATOM 2428 C CA . GLU B 1 145 ? -12.547 27.734 6.219 1 95.5 145 GLU B CA 1
ATOM 2429 C C . GLU B 1 145 ? -11.758 26.469 5.898 1 95.5 145 GLU B C 1
ATOM 2431 O O . GLU B 1 145 ? -12.172 25.375 6.277 1 95.5 145 GLU B O 1
ATOM 2436 N N . GLU B 1 146 ? -10.672 26.656 5.273 1 95.81 146 GLU B N 1
ATOM 2437 C CA . GLU B 1 146 ? -9.844 25.5 4.934 1 95.81 146 GLU B CA 1
ATOM 2438 C C . GLU B 1 146 ? -9.305 24.828 6.184 1 95.81 146 GLU B C 1
ATOM 2440 O O . GLU B 1 146 ? -9.289 23.594 6.273 1 95.81 146 GLU B O 1
ATOM 2445 N N . ARG B 1 147 ? -8.852 25.609 7.098 1 96.56 147 ARG B N 1
ATOM 2446 C CA . ARG B 1 147 ? -8.344 25.078 8.359 1 96.56 147 ARG B CA 1
ATOM 2447 C C . ARG B 1 147 ? -9.445 24.375 9.141 1 96.56 147 ARG B C 1
ATOM 2449 O O . ARG B 1 147 ? -9.234 23.281 9.68 1 96.56 147 ARG B O 1
ATOM 2456 N N . GLU B 1 148 ? -10.57 25 9.195 1 96.19 148 GLU B N 1
ATOM 2457 C CA . GLU B 1 148 ? -11.695 24.422 9.922 1 96.19 148 GLU B CA 1
ATOM 2458 C C . GLU B 1 148 ? -12.133 23.094 9.305 1 96.19 148 GLU B C 1
ATOM 2460 O O . GLU B 1 148 ? -12.406 22.125 10.023 1 96.19 148 GLU B O 1
ATOM 2465 N N . HIS B 1 149 ? -12.188 23.109 8.047 1 96.5 149 HIS B N 1
ATOM 2466 C CA . HIS B 1 149 ? -12.586 21.891 7.352 1 96.5 149 HIS B CA 1
ATOM 2467 C C . HIS B 1 149 ? -11.586 20.766 7.582 1 96.5 149 HIS B C 1
ATOM 2469 O O . HIS B 1 149 ? -11.977 19.609 7.789 1 96.5 149 HIS B O 1
ATOM 2475 N N . ALA B 1 150 ? -10.336 21.109 7.484 1 97.25 150 ALA B N 1
ATOM 2476 C CA . ALA B 1 150 ? -9.289 20.125 7.738 1 97.25 150 ALA B CA 1
ATOM 2477 C C . ALA B 1 150 ? -9.391 19.562 9.148 1 97.25 150 ALA B C 1
ATOM 2479 O O . ALA B 1 150 ? -9.281 18.344 9.359 1 97.25 150 ALA B O 1
ATOM 2480 N N . ARG B 1 151 ? -9.578 20.438 10.07 1 97.38 151 ARG B N 1
ATOM 2481 C CA . ARG B 1 151 ? -9.742 20.016 11.461 1 97.38 151 ARG B CA 1
ATOM 2482 C C . ARG B 1 151 ? -10.938 19.094 11.625 1 97.38 151 ARG B C 1
ATOM 2484 O O . ARG B 1 151 ? -10.844 18.047 12.273 1 97.38 151 ARG B O 1
ATOM 2491 N N . ASP B 1 152 ? -12.023 19.453 11.07 1 97.06 152 ASP B N 1
ATOM 2492 C CA . ASP B 1 152 ? -13.242 18.641 11.156 1 97.06 152 ASP B CA 1
ATOM 2493 C C . ASP B 1 152 ? -13.039 17.266 10.539 1 97.06 152 ASP B C 1
ATOM 2495 O O . ASP B 1 152 ? -13.539 16.266 11.055 1 97.06 152 ASP B O 1
ATOM 2499 N N . TYR B 1 153 ? -12.383 17.219 9.43 1 97.38 153 TYR B N 1
ATOM 2500 C CA . TYR B 1 153 ? -12.094 15.93 8.82 1 97.38 153 TYR B CA 1
ATOM 2501 C C . TYR B 1 153 ? -11.367 15.016 9.797 1 97.38 153 TYR B C 1
ATOM 2503 O O . TYR B 1 153 ? -11.781 13.875 10.016 1 97.38 153 TYR B O 1
ATOM 2511 N N . ILE B 1 154 ? -10.266 15.508 10.383 1 97.94 154 ILE B N 1
ATOM 2512 C CA . ILE B 1 154 ? -9.438 14.703 11.273 1 97.94 154 ILE B CA 1
ATOM 2513 C C . ILE B 1 154 ? -10.258 14.25 12.477 1 97.94 154 ILE B C 1
ATOM 2515 O O . ILE B 1 154 ? -10.172 13.094 12.891 1 97.94 154 ILE B O 1
ATOM 2519 N N . LYS B 1 155 ? -11.094 15.062 12.961 1 97.62 155 LYS B N 1
ATOM 2520 C CA . LYS B 1 155 ? -11.898 14.742 14.141 1 97.62 155 LYS B CA 1
ATOM 2521 C C . LYS B 1 155 ? -12.992 13.734 13.805 1 97.62 155 LYS B C 1
ATOM 2523 O O . LYS B 1 155 ? -13.383 12.922 14.648 1 97.62 155 LYS B O 1
ATOM 2528 N N . ASN B 1 156 ? -13.453 13.766 12.586 1 97.81 156 ASN B N 1
ATOM 2529 C CA . ASN B 1 156 ? -14.555 12.898 12.18 1 97.81 156 ASN B CA 1
ATOM 2530 C C . ASN B 1 156 ? -14.07 11.492 11.859 1 97.81 156 ASN B C 1
ATOM 2532 O O . ASN B 1 156 ? -14.852 10.539 11.859 1 97.81 156 ASN B O 1
ATOM 2536 N N . VAL B 1 157 ? -12.789 11.398 11.539 1 98.31 157 VAL B N 1
ATOM 2537 C CA . VAL B 1 157 ? -12.242 10.062 11.289 1 98.31 157 VAL B CA 1
ATOM 2538 C C . VAL B 1 157 ? -12.406 9.195 12.531 1 98.31 157 VAL B C 1
ATOM 2540 O O . VAL B 1 157 ? -12.102 9.625 13.641 1 98.31 157 VAL B O 1
ATOM 2543 N N . PRO B 1 158 ? -12.93 7.949 12.328 1 98.31 158 PRO B N 1
ATOM 2544 C CA . PRO B 1 158 ? -13.172 7.082 13.484 1 98.31 158 PRO B CA 1
ATOM 2545 C C . PRO B 1 158 ? -11.969 7.004 14.43 1 98.31 158 PRO B C 1
ATOM 2547 O O . PRO B 1 158 ? -10.82 6.949 13.969 1 98.31 158 PRO B O 1
ATOM 2550 N N . SER B 1 159 ? -12.234 6.902 15.711 1 97.19 159 SER B N 1
ATOM 2551 C CA . SER B 1 159 ? -11.203 7 16.734 1 97.19 159 SER B CA 1
ATOM 2552 C C . SER B 1 159 ? -10.234 5.824 16.672 1 97.19 159 SER B C 1
ATOM 2554 O O . SER B 1 159 ? -9.07 5.949 17.031 1 97.19 159 SER B O 1
ATOM 2556 N N . GLN B 1 160 ? -10.68 4.711 16.141 1 97.81 160 GLN B N 1
ATOM 2557 C CA . GLN B 1 160 ? -9.82 3.535 16.094 1 97.81 160 GLN B CA 1
ATOM 2558 C C . GLN B 1 160 ? -8.719 3.715 15.047 1 97.81 160 GLN B C 1
ATOM 2560 O O . GLN B 1 160 ? -7.73 2.975 15.047 1 97.81 160 GLN B O 1
ATOM 2565 N N . ILE B 1 161 ? -8.93 4.668 14.109 1 98.31 161 ILE B N 1
ATOM 2566 C CA . ILE B 1 161 ? -7.836 5.051 13.227 1 98.31 161 ILE B CA 1
ATOM 2567 C C . ILE B 1 161 ? -6.879 5.98 13.961 1 98.31 161 ILE B C 1
ATOM 2569 O O . ILE B 1 161 ? -6.746 7.156 13.609 1 98.31 161 ILE B O 1
ATOM 2573 N N . ASP B 1 162 ? -6.32 5.426 14.984 1 98.06 162 ASP B N 1
ATOM 2574 C CA . ASP B 1 162 ? -5.395 6.121 15.875 1 98.06 162 ASP B CA 1
ATOM 2575 C C . ASP B 1 162 ? -3.953 5.973 15.398 1 98.06 162 ASP B C 1
ATOM 2577 O O . ASP B 1 162 ? -3.215 5.113 15.883 1 98.06 162 ASP B O 1
ATOM 2581 N N . THR B 1 163 ? -3.572 6.863 14.469 1 98.38 163 THR B N 1
ATOM 2582 C CA . THR B 1 163 ? -2.277 6.758 13.805 1 98.38 163 THR B CA 1
ATOM 2583 C C . THR B 1 163 ? -1.252 7.672 14.469 1 98.38 163 THR B C 1
ATOM 2585 O O . THR B 1 163 ? -1.618 8.617 15.172 1 98.38 163 THR B O 1
ATOM 2588 N N . PRO B 1 164 ? 0.024 7.41 14.234 1 98.56 164 PRO B N 1
ATOM 2589 C CA . PRO B 1 164 ? 1.065 8.297 14.758 1 98.56 164 PRO B CA 1
ATOM 2590 C C . PRO B 1 164 ? 0.892 9.742 14.312 1 98.56 164 PRO 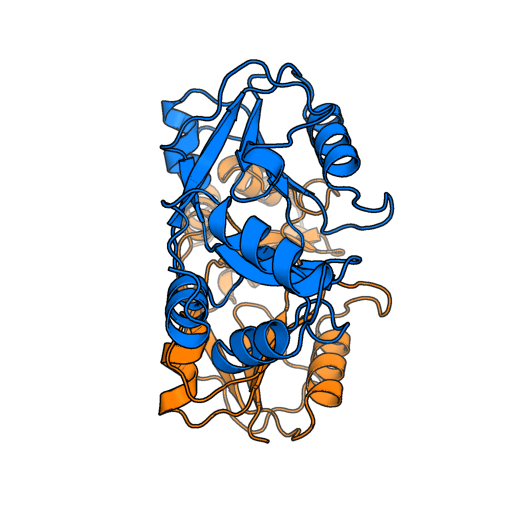B C 1
ATOM 2592 O O . PRO B 1 164 ? 1.053 10.664 15.117 1 98.56 164 PRO B O 1
ATOM 2595 N N . TYR B 1 165 ? 0.57 9.961 13.07 1 98.62 165 TYR B N 1
ATOM 2596 C CA . TYR B 1 165 ? 0.397 11.328 12.594 1 98.62 165 TYR B CA 1
ATOM 2597 C C . TYR B 1 165 ? -0.794 12 13.273 1 98.62 165 TYR B C 1
ATOM 2599 O O . TYR B 1 165 ? -0.743 13.188 13.602 1 98.62 165 TYR B O 1
ATOM 2607 N N . ARG B 1 166 ? -1.854 11.242 13.43 1 98.5 166 ARG B N 1
ATOM 2608 C CA . ARG B 1 166 ? -3.014 11.812 14.102 1 98.5 166 ARG B CA 1
ATOM 2609 C C . ARG B 1 166 ? -2.629 12.383 15.469 1 98.5 166 ARG B C 1
ATOM 2611 O O . ARG B 1 166 ? -2.996 13.508 15.797 1 98.5 166 ARG B O 1
ATOM 2618 N N . ARG B 1 167 ? -1.909 11.617 16.203 1 98.12 167 ARG B N 1
ATOM 2619 C CA . ARG B 1 167 ? -1.5 12.031 17.547 1 98.12 167 ARG B CA 1
ATOM 2620 C C . ARG B 1 167 ? -0.634 13.281 17.484 1 98.12 167 ARG B C 1
ATOM 2622 O O . ARG B 1 167 ? -0.814 14.203 18.281 1 98.12 167 ARG B O 1
ATOM 2629 N N . GLN B 1 168 ? 0.274 13.281 16.547 1 98.19 168 GLN B N 1
ATOM 2630 C CA . GLN B 1 168 ? 1.14 14.445 16.391 1 98.19 168 GLN B CA 1
ATOM 2631 C C . GLN B 1 168 ? 0.335 15.68 16 1 98.19 168 GLN B C 1
ATOM 2633 O O . GLN B 1 168 ? 0.595 16.781 16.484 1 98.19 168 GLN B O 1
ATOM 2638 N N . ILE B 1 169 ? -0.546 15.531 15.125 1 98.44 169 ILE B N 1
ATOM 2639 C CA . ILE B 1 169 ? -1.38 16.625 14.641 1 98.44 169 ILE B CA 1
ATOM 2640 C C . ILE B 1 169 ? -2.229 17.172 15.789 1 98.44 169 ILE B C 1
ATOM 2642 O O . ILE B 1 169 ? -2.236 18.375 16.047 1 98.44 169 ILE B O 1
ATOM 2646 N N . MET B 1 170 ? -2.943 16.25 16.453 1 97.81 170 MET B N 1
ATOM 2647 C CA . MET B 1 170 ? -3.842 16.641 17.531 1 97.81 170 MET B CA 1
ATOM 2648 C C . MET B 1 170 ? -3.08 17.375 18.625 1 97.81 170 MET B C 1
ATOM 2650 O O . MET B 1 170 ? -3.521 18.422 19.094 1 97.81 170 MET B O 1
ATOM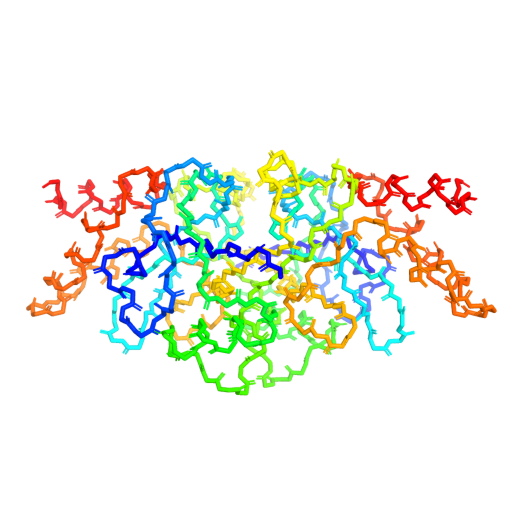 2654 N N . THR B 1 171 ? -1.994 16.891 18.984 1 97.38 171 THR B N 1
ATOM 2655 C CA . THR B 1 171 ? -1.191 17.5 20.047 1 97.38 171 THR B CA 1
ATOM 2656 C C . THR B 1 171 ? -0.542 18.781 19.547 1 97.38 171 THR B C 1
ATOM 2658 O O . THR B 1 171 ? -0.586 19.812 20.234 1 97.38 171 THR B O 1
ATOM 2661 N N . GLY B 1 172 ? -0.008 18.781 18.406 1 97.69 172 GLY B N 1
ATOM 2662 C CA . GLY B 1 172 ? 0.741 19.922 17.875 1 97.69 172 GLY B CA 1
ATOM 2663 C C . GLY B 1 172 ? -0.13 21.125 17.578 1 97.69 172 GLY B C 1
ATOM 2664 O O . GLY B 1 172 ? 0.325 22.266 17.688 1 97.69 172 GLY B O 1
ATOM 2665 N N . LEU B 1 173 ? -1.329 20.859 17.219 1 98.12 173 LEU B N 1
ATOM 2666 C CA . LEU B 1 173 ? -2.193 21.953 16.797 1 98.12 173 LEU B CA 1
ATOM 2667 C C . LEU B 1 173 ? -3.25 22.25 17.859 1 98.12 173 LEU B C 1
ATOM 2669 O O . LEU B 1 173 ? -4.047 23.188 17.703 1 98.12 173 LEU B O 1
ATOM 2673 N N . GLY B 1 174 ? -3.303 21.422 18.844 1 97.38 174 GLY B N 1
ATOM 2674 C CA . GLY B 1 174 ? -4.293 21.594 19.891 1 97.38 174 GLY B CA 1
ATOM 2675 C C . GLY B 1 174 ? -5.707 21.266 19.438 1 97.38 174 GLY B C 1
ATOM 2676 O O . GLY B 1 174 ? -6.652 21.984 19.781 1 97.38 174 GLY B O 1
ATOM 2677 N N . TRP B 1 175 ? -5.852 20.422 18.547 1 94.5 175 TRP B N 1
ATOM 2678 C CA . TRP B 1 175 ? -7.148 20.016 18.016 1 94.5 175 TRP B CA 1
ATOM 2679 C C . TRP B 1 175 ? -7.781 18.938 18.891 1 94.5 175 TRP B C 1
ATOM 2681 O O . TRP B 1 175 ? -8.672 18.219 18.438 1 94.5 175 TRP B O 1
ATOM 2691 N N . HIS B 1 176 ? -7.578 18.891 20.219 1 84.94 176 HIS B N 1
ATOM 2692 C CA . HIS B 1 176 ? -8.117 17.859 21.094 1 84.94 176 HIS B CA 1
ATOM 2693 C C . HIS B 1 176 ? -9.625 18 21.25 1 84.94 176 HIS B C 1
ATOM 2695 O O . HIS B 1 176 ? -10.172 19.094 21.109 1 84.94 176 HIS B O 1
#

pLDDT: mean 97.47, std 2.18, range [84.94, 98.94]

Radius of gyration: 19.72 Å; Cα contacts (8 Å, |Δi|>4): 804; chains: 2; bounding box: 53×59×42 Å

Solvent-accessible surface area (backbone atoms only — not comparable to full-atom values): 18520 Å² total; per-residue (Å²): 90,49,29,34,39,49,40,73,41,65,55,72,85,55,44,77,87,45,56,61,64,48,68,78,40,75,81,35,48,62,40,30,46,30,69,32,17,53,46,98,86,65,35,68,34,68,22,52,33,84,41,30,55,70,32,47,26,28,28,29,37,39,68,46,58,43,69,70,60,47,52,49,42,50,32,60,63,71,66,47,58,88,86,50,61,48,40,44,29,33,36,47,51,57,88,58,78,52,35,45,46,34,59,53,34,49,85,67,66,40,42,30,39,35,34,74,42,43,58,18,19,40,94,88,33,57,22,28,32,64,22,51,62,53,50,38,49,54,56,68,69,44,58,71,69,59,30,52,50,36,51,50,51,60,68,65,29,55,76,64,65,71,30,62,45,51,54,50,36,30,65,73,68,64,66,116,89,49,29,34,38,48,38,72,41,64,56,71,84,55,45,76,86,45,57,61,65,49,68,78,40,76,82,33,47,62,42,30,45,28,68,33,16,52,45,98,86,65,35,69,34,67,20,51,31,83,40,28,54,71,33,47,27,28,28,28,39,40,68,45,57,44,69,69,60,45,52,50,42,49,32,59,63,70,66,45,58,86,87,52,62,49,40,44,29,32,36,48,52,57,89,56,78,51,34,44,45,35,58,53,35,49,85,66,65,39,41,31,40,35,35,76,43,42,58,18,19,40,94,87,33,58,21,27,34,63,22,52,65,53,50,38,50,54,56,69,67,44,57,71,70,60,29,52,50,35,50,49,51,61,67,65,29,55,75,64,66,71,30,62,45,51,54,50,35,32,65,73,69,64,65,117

Nearest PDB structures (foldseek):
  2na1-assembly1_A  TM=4.620E-01  e=7.280E+00  unclassified
  1wxs-assembly1_A  TM=3.149E-01  e=3.453E+00  Homo sapiens
  7lsw-assembly3_E  TM=3.354E-01  e=5.678E+00  Homo sapiens
  6ukp-assembly1_A  TM=1.543E-01  e=9.934E+00  Mus musculus
  3dad-assembly2_B  TM=1.961E-01  e=3.332E-01  Homo sapiens

Sequence (352 aa):
MVIACLGWGSLIWKPDALPLASEWFMDGPVLPIEFARISDNGDLTTAICANAPGCTVLWAILDLDNLDEAREALRIREGVPQDREDGIGSFMVGKTVAGVIAEWAIPRQLDAVIWTGLPPRFGGIEGLVPAAEDAVAYLAGLSGEEREHARDYIKNVPSQIDTPYRRQIMTGLGWHMVIACLGWGSLIWKPDALPLASEWFMDGPVLPIEFARISDNGDLTTAICANAPGCTVLWAILDLDNLDEAREALRIREGVPQDREDGIGSFMVGKTVAGVIAEWAIPRQLDAVIWTGLPPRFGGIEGLVPAAEDAVAYLAGLSGEEREHARDYIKNVPSQIDTPYRRQIMTGLGWH

Secondary structure (DSSP, 8-state):
--EEEEESSGGGT--TT--BSS--BS---EEEEEEEEE-TTS-EEEEE-TTPPEEEPEEEEBS---HHHHHHHHHHHHT--TT-TTSEEEEE--SS--SHHHHHHGGGT-SEEEEE-PPPEETTEETEEPPHHHHHHHHHT--HHHHHHHHHHHHHS-TT---HHHHHHHHHHT--/--EEEEESSGGGT--TT--BSS--BS---EEEEEEEEE-TTS-EEEEE-TTPPEEEPEEEEBS---HHHHHHHHHHHHT--TT-TTSEEEEE--SS--SHHHHHHGGGT-SEEEEE-PPPEETTEETEEPPHHHHHHHHHT--HHHHHHHHHHHHHS-TT---HHHHHHHHHHT--